Protein AF-A0A2V1DK01-F1 (afdb_monomer_lite)

Sequence (252 aa):
VEFQALDQGGNQISYSEWNAVVRTYATCQILNALGTVFFNVTQTYDYVPPTMSFSWVNNGFLGTEFLSRDKQAKGSLWWGESLMSNYWAYSTRLMQDIRVNMTTAGRLGIRKGFIYFTPTGPPTDVVNLDFLNPDYRFIVDMGGGNFDVIAPGSALKNATIGQLEQKKIYPNIWIPVDTLAKSAYSTVLADLGQTNKPNILTNTTALEYFTANFTAMKKHMANAEPGPERDPFDAQQRSTTGPLRVLPSVIS

Secondary structure (DSSP, 8-state):
-EEESTTS-HHHHTT-SSEEEEEEEEEEEEEETTEEEEEEEEEEEESS-TT--GGGTTSS----S-S---TTT-HHHHHHHHHHHHHHHHHHHHHHHHHHHHHHTTPPPEEEEEEEEEE-STT--TTSGGGEEEEEEEEEEEETTEEEEE---GGGTT--HHHHHHTT-TT--HHHHHHHHHHHHHHHHHHTT--SS--GGG-HHHHHHHHTTHHHHTTS--S----S--S---HHHHHHS-----PPP---

Foldseek 3Di:
DKKAACVAAPLLVLFFSMWDKDKDKDWDWDQDPVGIDIDIDIDIDTQRDNPQDSVCQLVARSDTVQVDQDQAPAVLLQLLQQQLQLLRQLLRLLLVVLQVVQVVVVHWHWGIKDWDWDAPDPADALPDQQRIFIWMWTWTDPPPPDIDIDGQDPVCVRPTLVRCCVVCPPPNSSVSVSSSNLSVVQNVCLQQLHDPYNHCLQDLVSQQVSLVCLVVSQVRGGRNHGHPDRHGSDPVVVVRGHHSHRDHHDPD

Radius of gyration: 18.67 Å; chains: 1; bounding box: 53×39×62 Å

pLDDT: mean 89.06, std 8.32, range [48.59, 97.94]

Organism: NCBI:txid97972

Structure (mmCIF, N/CA/C/O backbone):
data_AF-A0A2V1DK01-F1
#
_entry.id   AF-A0A2V1DK01-F1
#
loop_
_atom_site.group_PDB
_atom_site.id
_atom_site.type_symbol
_atom_site.label_atom_id
_atom_site.label_alt_id
_atom_site.label_comp_id
_atom_site.label_asym_id
_atom_site.label_entity_id
_atom_site.label_seq_id
_atom_site.pdbx_PDB_ins_code
_atom_site.Cartn_x
_atom_site.Cartn_y
_atom_site.Cartn_z
_atom_site.occupancy
_atom_site.B_iso_or_equiv
_atom_site.auth_seq_id
_atom_site.auth_comp_id
_atom_site.auth_asym_id
_atom_site.auth_atom_id
_atom_site.pdbx_PDB_model_num
ATOM 1 N N . VAL A 1 1 ? 7.677 -2.057 3.452 1.00 96.62 1 VAL A N 1
ATOM 2 C CA . VAL A 1 1 ? 7.219 -2.723 2.213 1.00 96.62 1 VAL A CA 1
ATOM 3 C C . VAL A 1 1 ? 8.444 -3.179 1.453 1.00 96.62 1 VAL A C 1
ATOM 5 O O . VAL A 1 1 ? 9.313 -2.355 1.197 1.00 96.62 1 VAL A O 1
ATOM 8 N N . GLU A 1 2 ? 8.554 -4.466 1.164 1.00 96.56 2 GLU A N 1
ATOM 9 C CA . GLU A 1 2 ? 9.645 -5.051 0.382 1.00 96.56 2 GLU A CA 1
ATOM 10 C C . GLU A 1 2 ? 9.119 -5.437 -0.997 1.00 96.56 2 GLU A C 1
ATOM 12 O O . GLU A 1 2 ? 8.099 -6.104 -1.081 1.00 96.56 2 GLU A O 1
ATOM 17 N N . PHE A 1 3 ? 9.800 -5.018 -2.057 1.00 96.44 3 PHE A N 1
ATOM 18 C CA . PHE A 1 3 ? 9.475 -5.350 -3.438 1.00 96.44 3 PHE A CA 1
ATOM 19 C C . PHE A 1 3 ? 10.511 -6.306 -4.007 1.00 96.44 3 PHE A C 1
ATOM 21 O O . PHE A 1 3 ? 11.716 -6.091 -3.844 1.00 96.44 3 PHE A O 1
ATOM 28 N N . GLN A 1 4 ? 10.051 -7.321 -4.727 1.00 93.25 4 GLN A N 1
ATOM 29 C CA . GLN A 1 4 ? 10.911 -8.295 -5.392 1.00 93.25 4 GLN A CA 1
ATOM 30 C C . GLN A 1 4 ? 10.364 -8.587 -6.790 1.00 93.25 4 GLN A C 1
ATOM 32 O O . GLN A 1 4 ? 9.160 -8.777 -6.943 1.00 93.25 4 GLN A O 1
ATOM 37 N N . ALA A 1 5 ? 11.241 -8.590 -7.796 1.00 90.00 5 ALA A N 1
ATOM 38 C CA . ALA A 1 5 ? 10.901 -8.951 -9.169 1.00 90.00 5 ALA A CA 1
ATOM 39 C C . ALA A 1 5 ? 11.089 -10.462 -9.392 1.00 90.00 5 ALA A C 1
ATOM 41 O O . ALA A 1 5 ? 10.380 -11.272 -8.809 1.00 90.00 5 ALA A O 1
ATOM 42 N N . LEU A 1 6 ? 12.080 -10.864 -10.194 1.00 81.69 6 LEU A N 1
ATOM 43 C CA . LEU A 1 6 ? 12.313 -12.260 -10.594 1.00 81.69 6 LEU A CA 1
ATOM 44 C C . LEU A 1 6 ? 12.950 -13.148 -9.513 1.00 81.69 6 LEU A C 1
ATOM 46 O O . LEU A 1 6 ? 13.130 -14.337 -9.747 1.00 81.69 6 LEU A O 1
ATOM 50 N N . ASP A 1 7 ? 13.297 -12.592 -8.352 1.00 82.25 7 ASP A N 1
ATOM 51 C CA . ASP A 1 7 ? 13.865 -13.362 -7.237 1.00 82.25 7 ASP A CA 1
ATOM 52 C C . ASP A 1 7 ? 12.780 -14.126 -6.436 1.00 82.25 7 ASP A C 1
ATOM 54 O O . ASP A 1 7 ? 13.099 -14.882 -5.520 1.00 82.25 7 ASP A O 1
ATOM 58 N N . GLN A 1 8 ? 11.499 -13.923 -6.770 1.00 84.75 8 GLN A N 1
ATOM 59 C CA . GLN A 1 8 ? 10.347 -14.598 -6.165 1.00 84.75 8 GLN A CA 1
ATOM 60 C C . GLN A 1 8 ? 10.107 -16.005 -6.754 1.00 84.75 8 GLN A C 1
ATOM 62 O O . GLN A 1 8 ? 10.670 -16.378 -7.785 1.00 84.75 8 GLN A O 1
ATOM 67 N N . GLY A 1 9 ? 9.227 -16.792 -6.128 1.00 84.81 9 GLY A N 1
ATOM 68 C CA . GLY A 1 9 ? 8.842 -18.110 -6.635 1.00 84.81 9 GLY A CA 1
ATOM 69 C C . GLY A 1 9 ? 8.159 -18.039 -8.008 1.00 84.81 9 GLY A C 1
ATOM 70 O O . GLY A 1 9 ? 7.373 -17.133 -8.281 1.00 84.81 9 GLY A O 1
ATOM 71 N N . GLY A 1 10 ? 8.411 -19.021 -8.882 1.00 83.12 10 GLY A N 1
ATOM 72 C CA . GLY A 1 10 ? 7.840 -19.039 -10.240 1.00 83.12 10 GLY A CA 1
ATOM 73 C C . GLY A 1 10 ? 6.303 -19.040 -10.275 1.00 83.12 10 GLY A C 1
ATOM 74 O O . GLY A 1 10 ? 5.692 -18.464 -11.174 1.00 83.12 10 GLY A O 1
ATOM 75 N N . ASN A 1 11 ? 5.661 -19.616 -9.257 1.00 85.19 11 ASN A N 1
ATOM 76 C CA . ASN A 1 11 ? 4.215 -19.522 -9.069 1.00 85.19 11 ASN A CA 1
ATOM 77 C C . ASN A 1 11 ? 3.753 -18.084 -8.779 1.00 85.19 11 ASN A C 1
ATOM 79 O O . ASN A 1 11 ? 2.741 -17.665 -9.327 1.00 85.19 11 ASN A O 1
ATOM 83 N N . GLN A 1 12 ? 4.497 -17.308 -7.987 1.00 88.94 12 GLN A N 1
ATOM 84 C CA . GLN A 1 12 ? 4.162 -15.913 -7.674 1.00 88.94 12 GLN A CA 1
ATOM 85 C C . GLN A 1 12 ? 4.291 -15.010 -8.913 1.00 88.94 12 GLN A C 1
ATOM 87 O O . GLN A 1 12 ? 3.400 -14.200 -9.171 1.00 88.94 12 GLN A O 1
ATOM 92 N N . ILE A 1 13 ? 5.313 -15.243 -9.756 1.00 89.69 13 ILE A N 1
ATOM 93 C CA . ILE A 1 13 ? 5.508 -14.532 -11.043 1.00 89.69 13 ILE A CA 1
ATOM 94 C C . ILE A 1 13 ? 4.267 -14.622 -11.938 1.00 89.69 13 ILE A C 1
ATOM 96 O O . ILE A 1 13 ? 3.963 -13.706 -12.701 1.00 89.69 13 ILE A O 1
ATOM 100 N N . SER A 1 14 ? 3.529 -15.724 -11.832 1.00 87.69 14 SER A N 1
ATOM 101 C CA . SER A 1 14 ? 2.330 -15.967 -12.632 1.00 87.69 14 SER A CA 1
ATOM 102 C C . SER A 1 14 ? 1.183 -15.012 -12.298 1.00 87.69 14 SER A C 1
ATOM 104 O O . SER A 1 14 ? 0.321 -14.773 -13.142 1.00 87.69 14 SER A O 1
ATOM 106 N N . TYR A 1 15 ? 1.180 -14.445 -11.090 1.00 90.12 15 TYR A N 1
ATOM 107 C CA . TYR A 1 15 ? 0.225 -13.427 -10.660 1.00 90.12 15 TYR A CA 1
ATOM 108 C C . TYR A 1 15 ? 0.699 -12.018 -11.000 1.00 90.12 15 TYR A C 1
ATOM 110 O O . TYR A 1 15 ? -0.092 -11.184 -11.434 1.00 90.12 15 TYR A O 1
ATOM 118 N N . SER A 1 16 ? 1.985 -11.745 -10.797 1.00 91.31 16 SER A N 1
ATOM 119 C CA . SER A 1 16 ? 2.617 -10.471 -11.117 1.00 91.31 16 SER A CA 1
ATOM 120 C C . SER A 1 16 ? 4.131 -10.652 -11.182 1.00 91.31 16 SER A C 1
ATOM 122 O O . SER A 1 16 ? 4.724 -11.308 -10.328 1.00 91.31 16 SER A O 1
ATOM 124 N N . GLU A 1 17 ? 4.785 -10.015 -12.156 1.00 92.25 17 GLU A N 1
ATOM 125 C CA . GLU A 1 17 ? 6.253 -10.034 -12.277 1.00 92.25 17 GLU A CA 1
ATOM 126 C C . GLU A 1 17 ? 6.949 -9.428 -11.049 1.00 92.25 17 GLU A C 1
ATOM 128 O O . GLU A 1 17 ? 8.104 -9.743 -10.764 1.00 92.25 17 GLU A O 1
ATOM 133 N N . TRP A 1 18 ? 6.232 -8.574 -10.320 1.00 94.31 18 TRP A N 1
ATOM 134 C CA . TRP A 1 18 ? 6.650 -8.006 -9.049 1.00 94.31 18 TRP A CA 1
ATOM 135 C C . TRP A 1 18 ? 5.715 -8.444 -7.928 1.00 94.31 18 TRP A C 1
ATOM 137 O O . TR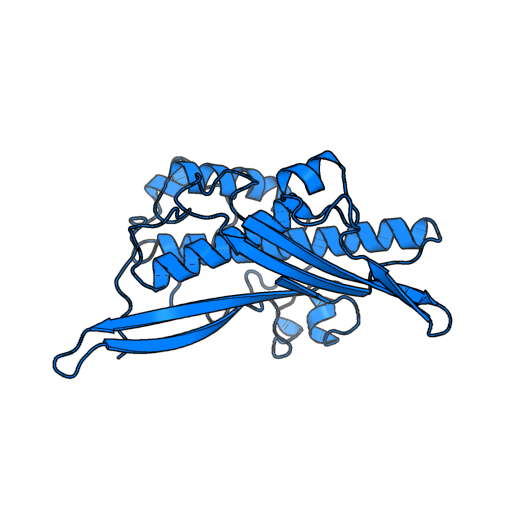P A 1 18 ? 4.498 -8.377 -8.079 1.00 94.31 18 TRP A O 1
ATOM 147 N N . ASN A 1 19 ? 6.281 -8.791 -6.777 1.00 94.00 19 ASN A N 1
ATOM 148 C CA . ASN A 1 19 ? 5.551 -8.944 -5.522 1.00 94.00 19 ASN A CA 1
ATOM 149 C C . ASN A 1 19 ? 5.949 -7.830 -4.542 1.00 94.00 19 ASN A C 1
ATOM 151 O O . ASN A 1 19 ? 7.045 -7.266 -4.625 1.00 94.00 19 ASN A O 1
ATOM 155 N N . ALA A 1 20 ? 5.041 -7.518 -3.622 1.00 95.25 20 ALA A N 1
ATOM 156 C CA . ALA A 1 20 ? 5.267 -6.658 -2.478 1.00 95.25 20 ALA A CA 1
ATOM 157 C C . ALA A 1 20 ? 4.886 -7.375 -1.173 1.00 95.25 20 ALA A C 1
ATOM 159 O O . ALA A 1 20 ? 3.754 -7.815 -0.997 1.00 95.25 20 ALA A O 1
ATOM 160 N N . VAL A 1 21 ? 5.803 -7.419 -0.215 1.00 95.12 21 VAL 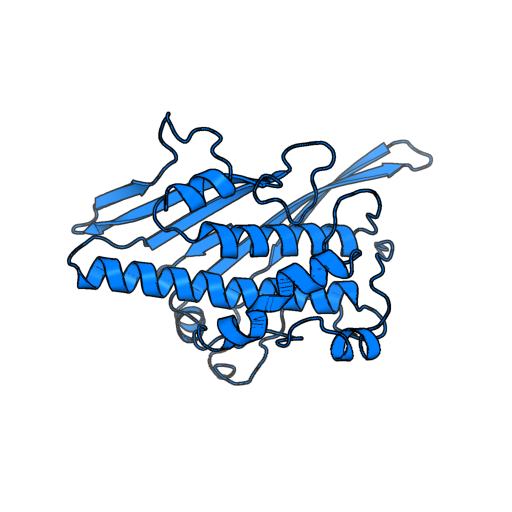A N 1
ATOM 161 C CA . VAL A 1 21 ? 5.543 -7.932 1.131 1.00 95.12 21 VAL A CA 1
ATOM 162 C C . VAL A 1 21 ? 5.468 -6.755 2.096 1.00 95.12 21 VAL A C 1
ATOM 164 O O . VAL A 1 21 ? 6.403 -5.954 2.229 1.00 95.12 21 VAL A O 1
ATOM 167 N N . VAL A 1 22 ? 4.339 -6.614 2.785 1.00 96.25 22 VAL A N 1
ATOM 168 C CA . VAL A 1 22 ? 4.139 -5.557 3.778 1.00 96.25 22 VAL A CA 1
ATOM 169 C C . VAL A 1 22 ? 4.379 -6.139 5.162 1.00 96.25 22 VAL A C 1
ATOM 171 O O . VAL A 1 22 ? 3.667 -7.033 5.601 1.00 96.25 22 VAL A O 1
ATOM 174 N N . ARG A 1 23 ? 5.379 -5.617 5.871 1.00 95.62 23 ARG A N 1
ATOM 175 C CA . ARG A 1 23 ? 5.655 -5.978 7.262 1.00 95.62 23 ARG A CA 1
ATOM 176 C C . ARG A 1 23 ? 5.338 -4.796 8.160 1.00 95.62 23 ARG A C 1
ATOM 178 O O . ARG A 1 23 ? 5.826 -3.694 7.904 1.00 95.62 23 ARG A O 1
ATOM 185 N N . THR A 1 24 ? 4.558 -5.033 9.206 1.00 93.56 24 THR A N 1
ATOM 186 C CA . THR A 1 24 ? 4.265 -4.034 10.238 1.00 93.56 24 THR A CA 1
ATOM 187 C C . THR A 1 24 ? 4.741 -4.533 11.592 1.00 93.56 24 THR A C 1
ATOM 189 O O . THR A 1 24 ? 4.689 -5.727 11.891 1.00 93.56 24 THR A O 1
ATOM 192 N N . TYR A 1 25 ? 5.215 -3.596 12.405 1.00 92.06 25 TYR A N 1
ATOM 193 C CA . TYR A 1 25 ? 5.724 -3.843 13.745 1.00 92.06 25 TYR A CA 1
ATOM 194 C C . TYR A 1 25 ? 4.963 -2.957 14.727 1.00 92.06 25 TYR A C 1
ATOM 196 O O . TYR A 1 25 ? 4.847 -1.749 14.507 1.00 92.06 25 TYR A O 1
ATOM 204 N N . ALA A 1 26 ? 4.450 -3.555 15.796 1.00 88.50 26 ALA A N 1
ATOM 205 C CA . ALA A 1 26 ? 3.761 -2.858 16.867 1.00 88.50 26 ALA A CA 1
ATOM 206 C C . ALA A 1 26 ? 4.337 -3.290 18.217 1.00 88.50 26 ALA A C 1
ATOM 208 O O . ALA A 1 26 ? 4.533 -4.477 18.473 1.00 88.50 26 ALA A O 1
ATOM 209 N N . THR A 1 27 ? 4.579 -2.319 19.093 1.00 89.19 27 THR A N 1
ATOM 210 C CA . THR A 1 27 ? 4.860 -2.572 20.508 1.00 89.19 27 THR A CA 1
ATOM 211 C C . THR A 1 27 ? 3.600 -2.257 21.295 1.00 89.19 27 THR A C 1
ATOM 213 O O . THR A 1 27 ? 3.073 -1.145 21.225 1.00 89.19 27 THR A O 1
ATOM 216 N N . CYS A 1 28 ? 3.116 -3.244 22.034 1.00 85.38 28 CYS A N 1
ATOM 217 C CA . CYS A 1 28 ? 1.902 -3.168 22.828 1.00 85.38 28 CYS A CA 1
ATOM 218 C C . CYS A 1 28 ? 2.251 -3.217 24.317 1.00 85.38 28 CYS A C 1
ATOM 220 O O . CYS A 1 28 ? 3.256 -3.809 24.716 1.00 85.38 28 CYS A O 1
ATOM 222 N N . GLN A 1 29 ? 1.399 -2.604 25.139 1.00 87.25 29 GLN A N 1
ATOM 223 C CA . GLN A 1 29 ? 1.496 -2.669 26.594 1.00 87.25 29 GLN A CA 1
ATOM 224 C C . GLN A 1 29 ? 0.159 -3.107 27.190 1.00 87.25 29 GLN A C 1
ATOM 226 O O . GLN A 1 29 ? -0.893 -2.614 26.781 1.00 87.25 29 GLN A O 1
ATOM 231 N N . ILE A 1 30 ? 0.207 -4.009 28.166 1.00 84.19 30 ILE A N 1
ATOM 232 C CA . ILE A 1 30 ? -0.947 -4.412 28.975 1.00 84.19 30 ILE A CA 1
ATOM 233 C C . ILE A 1 30 ? -0.637 -4.067 30.426 1.00 84.19 30 ILE A C 1
ATOM 235 O O . ILE A 1 30 ? 0.406 -4.454 30.953 1.00 84.19 30 ILE A O 1
ATOM 239 N N . LEU A 1 31 ? -1.556 -3.348 31.068 1.00 85.62 31 LEU A N 1
ATOM 240 C CA . LEU A 1 31 ? -1.516 -3.107 32.503 1.00 85.62 31 LEU A CA 1
ATOM 241 C C . LEU A 1 31 ? -2.282 -4.230 33.208 1.00 85.62 31 LEU A C 1
ATOM 243 O O . LEU A 1 31 ? -3.472 -4.415 32.954 1.00 85.62 31 LEU A O 1
ATOM 247 N N . ASN A 1 32 ? -1.610 -4.980 34.078 1.00 85.25 32 ASN A N 1
ATOM 248 C CA . ASN A 1 32 ? -2.231 -6.014 34.904 1.00 85.25 32 ASN A CA 1
ATOM 249 C C . ASN A 1 32 ? -1.938 -5.775 36.398 1.00 85.25 32 ASN A C 1
ATOM 251 O O . ASN A 1 32 ? -1.227 -4.841 36.767 1.00 85.25 32 ASN A O 1
ATOM 255 N N . ALA A 1 33 ? -2.487 -6.626 37.270 1.00 87.25 33 ALA A N 1
ATOM 256 C CA . ALA A 1 33 ? -2.300 -6.514 38.721 1.00 87.25 33 ALA A CA 1
ATOM 257 C C . ALA A 1 33 ? -0.834 -6.682 39.186 1.00 87.25 33 ALA A C 1
ATOM 259 O O . ALA A 1 33 ? -0.511 -6.319 40.313 1.00 87.25 33 ALA A O 1
ATOM 260 N N . LEU A 1 34 ? 0.044 -7.225 38.336 1.00 84.88 34 LEU A N 1
ATOM 261 C CA . LEU A 1 34 ? 1.466 -7.471 38.601 1.00 84.88 34 LEU A CA 1
ATOM 262 C C . LEU A 1 34 ? 2.389 -6.409 37.967 1.00 84.88 34 LEU A C 1
ATOM 264 O O . LEU A 1 34 ? 3.599 -6.462 38.177 1.00 84.88 34 LEU A O 1
ATOM 268 N N . GLY A 1 35 ? 1.844 -5.451 37.208 1.00 88.81 35 GLY A N 1
ATOM 269 C CA . GLY A 1 35 ? 2.591 -4.376 36.552 1.00 88.81 35 GLY A CA 1
ATOM 270 C C . GLY A 1 35 ? 2.304 -4.245 35.053 1.00 88.81 35 GLY A C 1
ATOM 271 O O . GLY A 1 35 ? 1.292 -4.720 34.536 1.00 88.81 35 GLY A O 1
ATOM 272 N N . THR A 1 36 ? 3.200 -3.558 34.344 1.00 91.19 36 THR A N 1
ATOM 273 C CA . THR A 1 36 ? 3.103 -3.356 32.892 1.00 91.19 36 THR A CA 1
ATOM 274 C C . THR A 1 36 ? 3.869 -4.448 32.156 1.00 91.19 36 THR A C 1
ATOM 276 O O . THR A 1 36 ? 5.076 -4.595 32.344 1.00 91.19 36 THR A O 1
ATOM 279 N N . VAL A 1 37 ? 3.187 -5.179 31.277 1.00 88.62 37 VAL A N 1
ATOM 280 C CA . VAL A 1 37 ? 3.808 -6.144 30.363 1.00 88.62 37 VAL A CA 1
ATOM 281 C C . VAL A 1 37 ? 3.905 -5.516 28.980 1.00 88.62 37 VAL A C 1
ATOM 283 O O . VAL A 1 37 ? 2.895 -5.090 28.421 1.00 88.62 37 VAL A O 1
ATOM 286 N N . PHE A 1 38 ? 5.115 -5.489 28.426 1.00 89.50 38 PHE A N 1
ATOM 287 C CA . PHE A 1 38 ? 5.364 -5.091 27.043 1.00 89.50 38 PHE A CA 1
ATOM 288 C C . PHE A 1 38 ? 5.533 -6.329 26.172 1.00 89.50 38 PHE A C 1
ATOM 290 O O . PHE A 1 38 ? 6.236 -7.266 26.549 1.00 89.50 38 PHE A O 1
ATOM 297 N N . PHE A 1 39 ? 4.932 -6.318 24.989 1.00 87.56 39 PHE A N 1
ATOM 298 C CA . PHE A 1 39 ? 5.169 -7.340 23.978 1.00 87.56 39 PHE A CA 1
ATOM 299 C C . PHE A 1 39 ? 5.217 -6.712 22.591 1.00 87.56 39 PHE A C 1
ATOM 301 O O . PHE A 1 39 ? 4.600 -5.679 22.326 1.00 87.56 39 PHE A O 1
ATOM 308 N N . ASN A 1 40 ? 5.981 -7.347 21.709 1.00 90.12 40 ASN A N 1
ATOM 309 C CA . ASN A 1 40 ? 6.163 -6.900 20.339 1.00 90.12 40 ASN A CA 1
ATOM 310 C C . ASN A 1 40 ? 5.442 -7.857 19.400 1.00 90.12 40 ASN A C 1
ATOM 312 O O . ASN A 1 40 ? 5.645 -9.068 19.467 1.00 90.12 40 ASN A O 1
ATOM 316 N N . VAL A 1 41 ? 4.633 -7.299 18.508 1.00 88.69 41 VAL A N 1
ATOM 317 C CA . VAL A 1 41 ? 3.917 -8.033 17.470 1.00 88.69 41 VAL A CA 1
ATOM 318 C C . VAL A 1 41 ? 4.504 -7.643 16.126 1.00 88.69 41 VAL A C 1
ATOM 320 O O . VAL A 1 41 ? 4.609 -6.464 15.787 1.00 88.69 41 VAL A O 1
ATOM 323 N N . THR A 1 42 ? 4.898 -8.650 15.354 1.00 91.31 42 THR A N 1
ATOM 324 C CA . THR A 1 42 ? 5.265 -8.486 13.949 1.00 91.31 42 THR A CA 1
ATOM 325 C C . THR A 1 42 ? 4.280 -9.277 13.120 1.00 91.31 42 THR A C 1
ATOM 327 O O . THR A 1 42 ? 4.090 -10.464 13.363 1.00 91.31 42 THR A O 1
ATOM 330 N N . GLN A 1 43 ? 3.690 -8.628 12.126 1.00 89.19 43 GLN A N 1
ATOM 331 C CA . GLN A 1 43 ? 2.814 -9.287 11.169 1.00 89.19 43 GLN A CA 1
ATOM 332 C C . GLN A 1 43 ? 3.290 -9.008 9.751 1.00 89.19 43 GLN A C 1
ATOM 334 O O . GLN A 1 43 ? 3.921 -7.981 9.467 1.00 89.19 43 GLN A O 1
ATOM 339 N N . THR A 1 44 ? 2.981 -9.947 8.867 1.00 91.81 44 THR A N 1
ATOM 340 C CA . THR A 1 44 ? 3.317 -9.869 7.453 1.00 91.81 44 THR A CA 1
ATOM 341 C C . THR A 1 44 ? 2.047 -10.044 6.642 1.00 91.81 44 THR A C 1
ATOM 343 O O . THR A 1 44 ? 1.285 -10.975 6.871 1.00 91.81 44 THR A O 1
ATOM 346 N N . TYR A 1 45 ? 1.839 -9.141 5.696 1.00 92.00 45 TYR A N 1
ATOM 347 C CA . TYR A 1 45 ? 0.847 -9.262 4.647 1.00 92.00 45 TYR A CA 1
ATOM 348 C C . TYR A 1 45 ? 1.584 -9.542 3.337 1.00 92.00 45 TYR A C 1
ATOM 350 O O . TYR A 1 45 ? 2.322 -8.690 2.833 1.00 92.00 45 TYR A O 1
ATOM 358 N N . ASP A 1 46 ? 1.404 -10.755 2.826 1.00 91.12 46 ASP A N 1
ATOM 359 C CA . ASP A 1 46 ? 1.864 -11.196 1.511 1.00 91.12 46 ASP A CA 1
ATOM 360 C C . ASP A 1 46 ? 0.624 -11.605 0.715 1.00 91.12 46 ASP A C 1
ATOM 362 O O . ASP A 1 46 ? -0.059 -12.566 1.070 1.00 91.12 46 ASP A O 1
ATOM 366 N N . TYR A 1 47 ? 0.275 -10.810 -0.297 1.00 91.44 47 TYR A N 1
ATOM 367 C CA . TYR A 1 47 ? -0.958 -11.016 -1.055 1.00 91.44 47 TYR A CA 1
ATOM 368 C C . TYR A 1 47 ? -0.884 -12.248 -1.963 1.00 91.44 47 TYR A C 1
ATOM 370 O O . TYR A 1 47 ? -1.888 -12.917 -2.203 1.00 91.44 47 TYR A O 1
ATOM 378 N N . VAL A 1 48 ? 0.322 -12.559 -2.444 1.00 90.31 48 VAL A N 1
ATOM 379 C CA . VAL A 1 48 ? 0.608 -13.719 -3.286 1.00 90.31 48 VAL A CA 1
ATOM 380 C C . VAL A 1 48 ? 1.750 -14.490 -2.629 1.00 90.31 48 VAL A C 1
ATOM 382 O O . VAL A 1 48 ? 2.892 -14.387 -3.079 1.00 90.31 48 VAL A O 1
ATOM 385 N N . PRO A 1 49 ? 1.485 -15.251 -1.554 1.00 89.00 49 PRO A N 1
ATOM 386 C CA . PRO A 1 49 ? 2.528 -15.983 -0.854 1.00 89.00 49 PRO A CA 1
ATOM 387 C C . PRO A 1 49 ? 3.124 -17.101 -1.725 1.00 89.00 49 PRO A C 1
ATOM 389 O O . PRO A 1 49 ? 2.459 -17.601 -2.639 1.00 89.00 49 PRO A O 1
ATOM 392 N N . PRO A 1 50 ? 4.344 -17.585 -1.423 1.00 86.00 50 PRO A N 1
ATOM 393 C CA . PRO A 1 50 ? 4.979 -18.680 -2.165 1.00 86.00 50 PRO A CA 1
ATOM 394 C C . PRO A 1 50 ? 4.192 -19.997 -2.146 1.00 86.00 50 PRO A C 1
ATOM 396 O O . PRO A 1 50 ? 4.457 -20.881 -2.954 1.00 86.00 50 PRO A O 1
ATOM 399 N N . THR A 1 51 ? 3.234 -20.151 -1.234 1.00 85.00 51 THR A N 1
ATOM 400 C CA . THR A 1 51 ? 2.344 -21.317 -1.131 1.00 85.00 51 THR A CA 1
ATOM 401 C C . THR A 1 51 ? 1.130 -21.239 -2.062 1.00 85.00 51 THR A C 1
ATOM 403 O O . THR A 1 51 ? 0.404 -22.225 -2.193 1.00 85.00 51 THR A O 1
ATOM 406 N N . MET A 1 52 ? 0.901 -20.100 -2.726 1.00 83.62 52 MET A N 1
ATOM 407 C CA . MET A 1 52 ? -0.238 -19.895 -3.618 1.00 83.62 52 MET A CA 1
ATOM 408 C C . MET A 1 52 ? -0.145 -20.812 -4.847 1.00 83.62 52 MET A C 1
ATOM 410 O O . MET A 1 52 ? 0.878 -20.866 -5.536 1.00 83.62 52 MET A O 1
ATOM 414 N N . SER A 1 53 ? -1.221 -21.543 -5.139 1.00 83.25 53 SER A N 1
ATOM 415 C CA . SER A 1 53 ? -1.259 -22.472 -6.271 1.00 83.25 53 SER A CA 1
ATOM 416 C C . SER A 1 53 ? -1.573 -21.746 -7.572 1.00 83.25 53 SER A C 1
ATOM 418 O O . SER A 1 53 ? -2.596 -21.081 -7.664 1.00 83.25 53 SER A O 1
ATOM 420 N N . PHE A 1 54 ? -0.775 -21.991 -8.615 1.00 80.88 54 PHE A N 1
ATOM 421 C CA . PHE A 1 54 ? -0.985 -21.461 -9.970 1.00 80.88 54 PHE A CA 1
ATOM 422 C C . PHE A 1 54 ? -2.411 -21.667 -10.512 1.00 80.88 54 PHE A C 1
ATOM 424 O O . PHE A 1 54 ? -2.903 -20.866 -11.300 1.00 80.88 54 PHE A O 1
ATOM 431 N N . SER A 1 55 ? -3.107 -22.718 -10.070 1.00 82.19 55 SER A N 1
ATOM 432 C CA . SER A 1 55 ? -4.504 -22.971 -10.451 1.00 82.19 55 SER A CA 1
ATOM 433 C C . SER A 1 55 ? -5.479 -21.848 -10.072 1.00 82.19 55 SER A C 1
ATOM 435 O O . SER A 1 55 ? -6.587 -21.831 -10.592 1.00 82.19 55 SER A O 1
ATOM 437 N N . TRP A 1 56 ? -5.086 -20.916 -9.199 1.00 78.94 56 TRP A N 1
ATOM 438 C CA . TRP A 1 56 ? -5.900 -19.778 -8.766 1.00 78.94 56 TRP A CA 1
ATOM 439 C C . TRP A 1 56 ? -5.642 -18.490 -9.553 1.00 78.94 56 TRP A C 1
ATOM 441 O O . TRP A 1 56 ? -6.269 -17.470 -9.272 1.00 78.94 56 TRP A O 1
ATOM 451 N N . VAL A 1 57 ? -4.734 -18.503 -10.530 1.00 80.50 57 VAL A N 1
ATOM 452 C CA . VAL A 1 57 ? -4.528 -17.354 -11.421 1.00 80.50 57 VAL A CA 1
ATOM 453 C C . VAL A 1 57 ? -5.844 -17.035 -12.138 1.00 80.50 57 VAL A C 1
ATOM 455 O O . VAL A 1 57 ? -6.486 -17.928 -12.686 1.00 80.50 57 VAL A O 1
ATOM 458 N N . ASN A 1 58 ? -6.253 -15.764 -12.119 1.00 73.62 58 ASN A N 1
ATOM 459 C CA . ASN A 1 58 ? -7.518 -15.260 -12.675 1.00 73.62 58 ASN A CA 1
ATOM 460 C C . ASN A 1 58 ? -8.812 -15.819 -12.042 1.00 73.62 58 ASN A C 1
ATOM 462 O O . ASN A 1 58 ? -9.897 -15.504 -12.525 1.00 73.62 58 ASN A O 1
ATOM 466 N N . ASN A 1 59 ? -8.744 -16.582 -10.944 1.00 71.12 59 ASN A N 1
ATOM 467 C CA . ASN A 1 59 ? -9.934 -17.113 -10.257 1.00 71.12 59 ASN A CA 1
ATOM 468 C C . ASN A 1 59 ? -10.532 -16.139 -9.224 1.00 71.12 59 ASN A C 1
ATOM 470 O O . ASN A 1 59 ? -11.220 -16.543 -8.287 1.00 71.12 59 ASN A O 1
ATOM 474 N N . GLY A 1 60 ? -10.303 -14.839 -9.421 1.00 72.56 60 GLY A N 1
ATOM 475 C CA . GLY A 1 60 ? -10.807 -13.771 -8.566 1.00 72.56 60 GLY A CA 1
ATOM 476 C C . GLY A 1 60 ? -9.910 -13.475 -7.366 1.00 72.56 60 GLY A C 1
ATOM 477 O O . GLY A 1 60 ? -8.710 -13.747 -7.373 1.00 72.56 60 GLY A O 1
ATOM 478 N N . PHE A 1 61 ? -10.510 -12.857 -6.349 1.00 75.19 61 PHE A N 1
ATOM 479 C CA . PHE A 1 61 ? -9.811 -12.416 -5.149 1.00 75.19 61 PHE A CA 1
ATOM 480 C C . PHE A 1 61 ? -9.124 -13.588 -4.439 1.00 75.19 61 PHE A C 1
ATOM 482 O O . PHE A 1 61 ? -9.791 -14.517 -3.990 1.00 75.19 61 PHE A O 1
ATOM 489 N N . LEU A 1 62 ? -7.797 -13.511 -4.298 1.00 72.81 62 LEU A N 1
ATOM 490 C CA . LEU A 1 62 ? -6.987 -14.636 -3.816 1.00 72.81 62 LEU A CA 1
ATOM 491 C C . LEU A 1 62 ? -7.238 -14.996 -2.350 1.00 72.81 62 LEU A C 1
ATOM 493 O O . LEU A 1 62 ? -6.986 -16.128 -1.952 1.00 72.81 62 LEU A O 1
ATOM 497 N N . GLY A 1 63 ? -7.770 -14.053 -1.569 1.00 62.25 63 GLY A N 1
ATOM 498 C CA . GLY A 1 63 ? -7.935 -14.204 -0.132 1.00 62.25 63 GLY A CA 1
ATOM 499 C C . GLY A 1 63 ? -6.584 -14.276 0.587 1.00 62.25 63 GLY A C 1
ATOM 500 O O . GLY A 1 63 ? -5.754 -15.135 0.333 1.00 62.25 63 GLY A O 1
ATOM 501 N N . THR A 1 64 ? -6.353 -13.373 1.530 1.00 66.69 64 THR A N 1
ATOM 502 C CA . THR A 1 64 ? -5.194 -13.450 2.434 1.00 66.69 64 THR A CA 1
ATOM 503 C C . THR A 1 64 ? -5.516 -14.195 3.735 1.00 66.69 64 THR A C 1
ATOM 505 O O . THR A 1 64 ? -6.646 -14.638 3.940 1.00 66.69 64 THR A O 1
ATOM 508 N N . GLU A 1 65 ? -4.568 -14.322 4.662 1.00 64.94 65 GLU A N 1
ATOM 509 C CA . GLU A 1 65 ? -4.824 -14.861 6.014 1.00 64.94 65 GLU A CA 1
ATOM 510 C C . GLU A 1 65 ? -5.590 -13.873 6.925 1.00 64.94 65 GLU A C 1
ATOM 512 O O . GLU A 1 65 ? -5.472 -13.897 8.149 1.00 64.94 65 GLU A O 1
ATOM 517 N N . PHE A 1 66 ? -6.389 -12.971 6.346 1.00 72.19 66 PHE A N 1
ATOM 518 C CA . PHE A 1 66 ? -7.248 -12.071 7.106 1.00 72.19 66 PHE A CA 1
ATOM 519 C C . PHE A 1 66 ? -8.290 -12.861 7.895 1.00 72.19 66 PHE A C 1
ATOM 521 O O . PHE A 1 66 ? -9.123 -13.569 7.328 1.00 72.19 66 PHE A O 1
ATOM 528 N N . LEU A 1 67 ? -8.268 -12.683 9.218 1.00 62.97 67 LEU A N 1
ATOM 529 C CA . LEU A 1 67 ? -9.050 -13.466 10.178 1.00 62.97 67 LEU A CA 1
ATOM 530 C C . LEU A 1 67 ? -10.574 -13.332 10.004 1.00 62.97 67 LEU A C 1
ATOM 532 O O . LEU A 1 67 ? -11.325 -14.099 10.605 1.00 62.97 67 LEU A O 1
ATOM 536 N N . SER A 1 68 ? -11.073 -12.357 9.229 1.00 68.06 68 SER A N 1
ATOM 537 C CA . SER A 1 68 ? -12.511 -12.184 9.008 1.00 68.06 68 SER A CA 1
ATOM 538 C C . SER A 1 68 ? -12.858 -11.239 7.856 1.00 68.06 68 SER A C 1
ATOM 540 O O . SER A 1 68 ? -12.324 -10.138 7.772 1.00 68.06 68 SER A O 1
ATOM 542 N N . ARG A 1 69 ? -13.860 -11.623 7.051 1.00 76.56 69 ARG A N 1
ATOM 543 C CA . ARG A 1 69 ? -14.335 -10.885 5.863 1.00 76.56 69 ARG A CA 1
ATOM 544 C C . ARG A 1 69 ? -15.835 -10.612 5.877 1.00 76.56 69 ARG A C 1
ATOM 546 O O . ARG A 1 69 ? -16.545 -10.929 4.929 1.00 76.56 69 ARG A O 1
ATOM 553 N N . ASP A 1 70 ? -16.336 -10.048 6.966 1.00 86.50 70 ASP A N 1
ATOM 554 C CA . ASP A 1 70 ? -17.748 -9.677 7.046 1.00 86.50 70 ASP A CA 1
ATOM 555 C C . ASP A 1 70 ? -17.900 -8.173 6.808 1.00 86.50 70 ASP A C 1
ATOM 557 O O . ASP A 1 70 ? -17.512 -7.362 7.650 1.00 86.50 70 ASP A O 1
ATOM 561 N N . LYS A 1 71 ? -18.470 -7.797 5.659 1.00 89.56 71 LYS A N 1
ATOM 562 C CA . LYS A 1 71 ? -18.702 -6.394 5.290 1.00 89.56 71 LYS A CA 1
ATOM 563 C C . LYS A 1 71 ? -19.656 -5.674 6.254 1.00 89.56 71 LYS A C 1
ATOM 565 O O . LYS A 1 71 ? -19.514 -4.468 6.449 1.00 89.56 71 LYS A O 1
ATOM 570 N N . GLN A 1 72 ? -20.608 -6.387 6.861 1.00 90.12 72 GLN A N 1
ATOM 571 C CA . GLN A 1 72 ? -21.615 -5.831 7.773 1.00 90.12 72 GLN A CA 1
ATOM 572 C C . GLN A 1 72 ? -21.148 -5.840 9.231 1.00 90.12 72 GLN A C 1
ATOM 574 O O . GLN A 1 72 ? -21.334 -4.867 9.959 1.00 90.12 72 GLN A O 1
ATOM 579 N N . ALA A 1 73 ? -20.522 -6.925 9.680 1.00 87.56 73 ALA A N 1
ATOM 580 C CA . ALA A 1 73 ? -20.067 -7.046 11.061 1.00 87.56 73 ALA A CA 1
ATOM 581 C C . ALA A 1 73 ? -18.691 -6.400 11.288 1.00 87.56 73 ALA A C 1
ATOM 583 O O . ALA A 1 73 ? -18.405 -5.937 12.392 1.00 87.56 73 ALA A O 1
ATOM 584 N N . LYS A 1 74 ? -17.829 -6.368 10.261 1.00 87.94 74 LYS A N 1
ATOM 585 C CA . LYS A 1 74 ? -16.427 -5.925 10.348 1.00 87.94 74 LYS A CA 1
ATOM 586 C C . LYS A 1 74 ? -16.029 -5.016 9.180 1.00 87.94 74 LYS A C 1
ATOM 588 O O . LYS A 1 74 ? -14.992 -5.219 8.545 1.00 87.94 74 LYS A O 1
ATOM 593 N N . GLY A 1 75 ? -16.830 -3.975 8.940 1.00 91.25 75 GLY A N 1
ATOM 594 C CA . GLY A 1 75 ? -16.630 -3.011 7.850 1.00 91.25 75 GLY A CA 1
ATOM 595 C C . GLY A 1 75 ? -15.209 -2.436 7.782 1.00 91.25 75 GLY A C 1
ATOM 596 O O . GLY A 1 75 ? -14.616 -2.405 6.707 1.00 91.25 75 GLY A O 1
ATOM 597 N N . SER A 1 76 ? -14.610 -2.065 8.920 1.00 91.62 76 SER A N 1
ATOM 598 C CA . SER A 1 76 ? -13.228 -1.560 8.954 1.00 91.62 76 SER A CA 1
ATOM 599 C C . SER A 1 76 ? -12.209 -2.571 8.418 1.00 91.62 76 SER A C 1
ATOM 601 O O . SER A 1 76 ? -11.382 -2.201 7.592 1.00 91.62 76 SER A O 1
ATOM 603 N N . LEU A 1 77 ? -12.277 -3.847 8.814 1.00 90.06 77 LEU A N 1
ATOM 604 C CA . LEU A 1 77 ? -11.335 -4.867 8.329 1.00 90.06 77 LEU A CA 1
ATOM 605 C C . LEU A 1 77 ? -11.584 -5.233 6.861 1.00 90.06 77 LEU A C 1
ATOM 607 O O . LEU A 1 77 ? -10.624 -5.415 6.117 1.00 90.06 77 LEU A O 1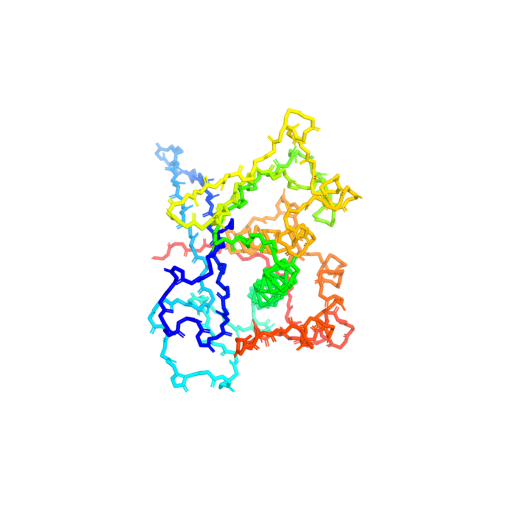
ATOM 611 N N . TRP A 1 78 ? -12.850 -5.266 6.430 1.00 92.00 78 TRP A N 1
ATOM 612 C CA . TRP A 1 78 ? -13.219 -5.460 5.023 1.00 92.00 78 TRP A CA 1
ATOM 613 C C . TRP A 1 78 ? -12.564 -4.406 4.121 1.00 92.00 78 TRP A C 1
ATOM 615 O O . TRP A 1 78 ? -11.916 -4.734 3.124 1.00 92.00 78 TRP A O 1
ATOM 625 N N . TRP A 1 79 ? -12.684 -3.131 4.496 1.00 94.69 79 TRP A N 1
ATOM 626 C CA . TRP A 1 79 ? -12.067 -2.028 3.762 1.00 94.69 79 TRP A CA 1
ATOM 627 C C . TRP A 1 79 ? -10.546 -1.971 3.938 1.00 94.69 79 TRP A C 1
ATOM 629 O O . TRP A 1 79 ? -9.852 -1.591 2.998 1.00 94.69 79 TRP A O 1
ATOM 639 N N . GLY A 1 80 ? -10.017 -2.408 5.083 1.00 94.25 80 GLY A N 1
ATOM 640 C CA . GLY A 1 80 ? -8.579 -2.565 5.313 1.00 94.25 80 GLY A CA 1
ATOM 641 C C . GLY A 1 80 ? -7.933 -3.561 4.347 1.00 94.25 80 GLY A C 1
ATOM 642 O O . GLY A 1 80 ? -6.977 -3.210 3.654 1.00 94.25 80 GLY A O 1
ATOM 643 N N . GLU A 1 81 ? -8.496 -4.770 4.227 1.00 93.25 81 GLU A N 1
ATOM 644 C CA . GLU A 1 81 ? -8.033 -5.780 3.261 1.00 93.25 81 GLU A CA 1
ATOM 645 C C . GLU A 1 81 ? -8.191 -5.279 1.816 1.00 93.25 81 GLU A C 1
ATOM 647 O O . GLU A 1 81 ? -7.280 -5.444 1.004 1.00 93.25 81 GLU A O 1
ATOM 652 N N . SER A 1 82 ? -9.300 -4.587 1.520 1.00 94.81 82 SER A N 1
ATOM 653 C CA . SER A 1 82 ? -9.575 -4.018 0.192 1.00 94.81 82 SER A CA 1
ATOM 654 C C . SER A 1 82 ? -8.543 -2.970 -0.212 1.00 94.81 82 SER A C 1
ATOM 656 O O . SER A 1 82 ? -8.001 -3.025 -1.313 1.00 94.81 82 SER A O 1
ATOM 658 N N . LEU A 1 83 ? -8.224 -2.025 0.673 1.00 96.69 83 LEU A N 1
ATOM 659 C CA . LEU A 1 83 ? -7.188 -1.028 0.425 1.00 96.69 83 LEU A CA 1
ATOM 660 C C . LEU A 1 83 ? -5.827 -1.689 0.197 1.00 96.69 83 LEU A C 1
ATOM 662 O O . LEU A 1 83 ? -5.169 -1.413 -0.805 1.00 96.69 83 LEU A O 1
ATOM 666 N N . MET A 1 84 ? -5.413 -2.590 1.089 1.00 95.62 84 MET A N 1
ATOM 667 C CA . MET A 1 84 ? -4.102 -3.224 0.970 1.00 95.62 84 MET A CA 1
ATOM 668 C C . MET A 1 84 ? -3.957 -4.039 -0.314 1.00 95.62 84 MET A C 1
ATOM 670 O O . MET A 1 84 ? -2.940 -3.897 -0.985 1.00 95.62 84 MET A O 1
ATOM 674 N N . SER A 1 85 ? -4.956 -4.832 -0.701 1.00 94.88 85 SER A N 1
ATOM 675 C CA . SER A 1 85 ? -4.868 -5.646 -1.919 1.00 94.88 85 SER A CA 1
ATOM 676 C C . SER A 1 85 ? -4.902 -4.795 -3.192 1.00 94.88 85 SER A C 1
ATOM 678 O O . SER A 1 85 ? -4.106 -5.030 -4.100 1.00 94.88 85 SER A O 1
ATOM 680 N N . ASN A 1 86 ? -5.758 -3.764 -3.262 1.00 96.19 86 ASN A N 1
ATOM 681 C CA . ASN A 1 86 ? -5.832 -2.876 -4.426 1.00 96.19 86 ASN A CA 1
ATOM 682 C C . ASN A 1 86 ? -4.514 -2.114 -4.608 1.00 96.19 86 ASN A C 1
ATOM 684 O O . ASN A 1 86 ? -3.968 -2.075 -5.712 1.00 96.19 86 ASN A O 1
ATOM 688 N N . TYR A 1 87 ? -3.959 -1.544 -3.534 1.00 97.00 87 TYR A N 1
ATOM 689 C CA . TYR A 1 87 ? -2.682 -0.832 -3.614 1.00 97.00 87 TYR A CA 1
ATOM 690 C C . TYR A 1 87 ? -1.482 -1.770 -3.767 1.00 97.00 87 TYR A C 1
ATOM 692 O O . TYR A 1 87 ? -0.506 -1.383 -4.411 1.00 97.00 87 TYR A O 1
ATOM 700 N N . TRP A 1 88 ? -1.547 -3.008 -3.272 1.00 95.88 88 TRP A N 1
ATOM 701 C CA . TRP A 1 88 ? -0.571 -4.050 -3.600 1.00 95.88 88 TRP A CA 1
ATOM 702 C C . TRP A 1 88 ? -0.569 -4.326 -5.109 1.00 95.88 88 TRP A C 1
ATOM 704 O O . TRP A 1 88 ? 0.480 -4.221 -5.744 1.00 95.88 88 TRP A O 1
ATOM 714 N N . ALA A 1 89 ? -1.738 -4.580 -5.707 1.00 95.12 89 ALA A N 1
ATOM 715 C CA . ALA A 1 89 ? -1.852 -4.932 -7.125 1.00 95.12 89 ALA A CA 1
ATOM 716 C C . ALA A 1 89 ? -1.390 -3.781 -8.025 1.00 95.12 89 ALA A C 1
ATOM 718 O O . ALA A 1 89 ? -0.654 -3.980 -8.990 1.00 95.12 89 ALA A O 1
ATOM 719 N N . TYR A 1 90 ? -1.763 -2.556 -7.661 1.00 96.44 90 TYR A N 1
ATOM 720 C CA . TYR A 1 90 ? -1.373 -1.370 -8.409 1.00 96.44 90 TYR A CA 1
ATOM 721 C C . TYR A 1 90 ? 0.117 -1.035 -8.265 1.00 96.44 90 TYR A C 1
ATOM 723 O O . TYR A 1 90 ? 0.780 -0.745 -9.257 1.00 96.44 90 TYR A O 1
ATOM 731 N N . SER A 1 91 ? 0.677 -1.086 -7.050 1.00 95.94 91 SER A N 1
ATOM 732 C CA . SER A 1 91 ? 2.095 -0.758 -6.830 1.00 95.94 91 SER A CA 1
ATOM 733 C C . SER A 1 91 ? 3.040 -1.779 -7.463 1.00 95.94 91 SER A C 1
ATOM 735 O O . SER A 1 91 ? 4.057 -1.394 -8.041 1.00 95.94 91 SER A O 1
ATOM 737 N N . THR A 1 92 ? 2.697 -3.067 -7.408 1.00 95.62 92 THR A N 1
ATOM 738 C CA . THR A 1 92 ? 3.468 -4.127 -8.070 1.00 95.62 92 THR A CA 1
ATOM 739 C C . THR A 1 92 ? 3.404 -4.002 -9.588 1.00 95.62 92 THR A C 1
ATOM 741 O O . THR A 1 92 ? 4.447 -4.048 -10.243 1.00 95.62 92 THR A O 1
ATOM 744 N N . ARG A 1 93 ? 2.220 -3.734 -10.157 1.00 95.44 93 ARG A N 1
ATOM 745 C CA . ARG A 1 93 ? 2.095 -3.461 -11.592 1.00 95.44 93 ARG A CA 1
ATOM 746 C C . ARG A 1 93 ? 2.892 -2.227 -12.016 1.00 95.44 93 ARG A C 1
ATOM 748 O O . ARG A 1 93 ? 3.601 -2.273 -13.016 1.00 95.44 93 ARG A O 1
ATOM 755 N N . LEU A 1 94 ? 2.847 -1.156 -11.230 1.00 95.50 94 LEU A N 1
ATOM 756 C CA . LEU A 1 94 ? 3.601 0.058 -11.528 1.00 95.50 94 LEU A CA 1
ATOM 757 C C . LEU A 1 94 ? 5.115 -0.208 -11.538 1.00 95.50 94 LEU A C 1
ATOM 759 O O . LEU A 1 94 ? 5.810 0.236 -12.450 1.00 95.50 94 LEU A O 1
ATOM 763 N N . MET A 1 95 ? 5.631 -0.982 -10.576 1.00 95.81 95 MET A N 1
ATOM 764 C CA . MET A 1 95 ? 7.035 -1.418 -10.573 1.00 95.81 95 MET A CA 1
ATOM 765 C C . MET A 1 95 ? 7.395 -2.235 -11.822 1.00 95.81 95 MET A C 1
ATOM 767 O O . MET A 1 95 ? 8.491 -2.068 -12.370 1.00 95.81 95 MET A O 1
ATOM 771 N N . GLN A 1 96 ? 6.472 -3.073 -12.305 1.00 94.19 96 GLN A N 1
ATOM 772 C CA . GLN A 1 96 ? 6.631 -3.796 -13.566 1.00 94.19 96 GLN A CA 1
ATOM 773 C C . GLN A 1 96 ? 6.783 -2.833 -14.745 1.00 94.19 96 GLN A C 1
ATOM 775 O O . GLN A 1 96 ? 7.766 -2.923 -15.478 1.00 94.19 96 GLN A O 1
ATOM 780 N N . ASP A 1 97 ? 5.869 -1.876 -14.890 1.00 94.31 97 ASP A N 1
ATOM 781 C CA . ASP A 1 97 ? 5.896 -0.912 -15.992 1.00 94.31 97 ASP A CA 1
ATOM 782 C C . ASP A 1 97 ? 7.143 -0.019 -15.956 1.00 94.31 97 ASP A C 1
ATOM 784 O O . ASP A 1 97 ? 7.768 0.223 -16.991 1.00 94.31 97 ASP A O 1
ATOM 788 N N . ILE A 1 98 ? 7.578 0.402 -14.765 1.00 94.06 98 ILE A N 1
ATOM 789 C CA . ILE A 1 98 ? 8.826 1.155 -14.582 1.00 94.06 98 ILE A CA 1
ATOM 790 C C . ILE A 1 98 ? 10.029 0.338 -15.060 1.00 94.06 98 ILE A C 1
ATOM 792 O O . ILE A 1 98 ? 10.870 0.848 -15.808 1.00 94.06 98 ILE A O 1
ATOM 796 N N . ARG A 1 99 ? 10.116 -0.937 -14.664 1.00 91.56 99 ARG A N 1
ATOM 797 C CA . ARG A 1 99 ? 11.212 -1.820 -15.078 1.00 91.56 99 ARG A CA 1
ATOM 798 C C . ARG A 1 99 ? 11.193 -2.072 -16.587 1.00 91.56 99 ARG A C 1
ATOM 800 O O . ARG A 1 99 ? 12.250 -1.995 -17.217 1.00 91.56 99 ARG A O 1
ATOM 807 N N . VAL A 1 100 ? 10.027 -2.346 -17.172 1.00 91.56 100 VAL A N 1
ATOM 808 C CA . VAL A 1 100 ? 9.870 -2.563 -18.620 1.00 91.56 100 VAL A CA 1
ATOM 809 C C . VAL A 1 100 ? 10.277 -1.316 -19.401 1.00 91.56 100 VAL A C 1
ATOM 811 O O . VAL A 1 100 ? 11.041 -1.423 -20.358 1.00 91.56 100 VAL A O 1
ATOM 814 N N . ASN A 1 101 ? 9.849 -0.127 -18.972 1.00 92.38 101 ASN A N 1
ATOM 815 C CA . ASN A 1 101 ? 10.214 1.129 -19.627 1.00 92.38 101 ASN A CA 1
ATOM 816 C C . ASN A 1 101 ? 11.734 1.367 -19.591 1.00 92.38 101 ASN A C 1
ATOM 818 O O . ASN A 1 101 ? 12.353 1.657 -20.614 1.00 92.38 101 ASN A O 1
ATOM 822 N N . MET A 1 102 ? 12.364 1.163 -18.430 1.00 90.12 102 MET A N 1
ATOM 823 C CA . MET A 1 102 ? 13.815 1.312 -18.288 1.00 90.12 102 MET A CA 1
ATOM 824 C C . MET A 1 102 ? 14.581 0.329 -19.176 1.00 90.12 102 MET A C 1
ATOM 826 O O . MET A 1 102 ? 15.456 0.744 -19.933 1.00 90.12 102 MET A O 1
ATOM 830 N N . THR A 1 103 ? 14.218 -0.952 -19.131 1.00 88.19 103 THR A N 1
ATOM 831 C CA . THR A 1 103 ? 14.900 -2.002 -19.904 1.00 88.19 103 THR A CA 1
ATOM 832 C C . THR A 1 103 ? 14.692 -1.860 -21.410 1.00 88.19 103 THR A C 1
ATOM 834 O O . THR A 1 103 ? 15.647 -2.011 -22.168 1.00 88.19 103 THR A O 1
ATOM 837 N N . THR A 1 104 ? 13.496 -1.465 -21.856 1.00 90.69 104 THR A N 1
ATOM 838 C CA . THR A 1 104 ? 13.214 -1.168 -23.273 1.00 90.69 104 THR A CA 1
ATOM 839 C C . THR A 1 104 ? 14.036 0.021 -23.776 1.00 90.69 104 THR A C 1
ATOM 841 O O . THR A 1 104 ? 14.490 0.025 -24.917 1.00 90.69 104 THR A O 1
ATOM 844 N N . ALA A 1 105 ? 14.302 1.006 -22.914 1.00 89.75 105 ALA A N 1
ATOM 845 C CA . ALA A 1 105 ? 15.190 2.128 -23.210 1.00 89.75 105 ALA A CA 1
ATOM 846 C C . ALA A 1 105 ? 16.694 1.776 -23.125 1.00 89.75 105 ALA A C 1
ATOM 848 O O . ALA A 1 105 ? 17.532 2.679 -23.129 1.00 89.75 105 ALA A O 1
ATOM 849 N N . GLY A 1 106 ? 17.052 0.492 -22.994 1.00 85.44 106 GLY A N 1
ATOM 850 C CA . GLY A 1 106 ? 18.435 0.032 -22.838 1.00 85.44 106 GLY A CA 1
ATOM 851 C C . GLY A 1 106 ? 19.062 0.396 -21.489 1.00 85.44 106 GLY A C 1
ATOM 852 O O . GLY A 1 106 ? 20.281 0.338 -21.341 1.00 85.44 106 GLY A O 1
ATOM 853 N N . ARG A 1 107 ? 18.249 0.803 -20.506 1.00 86.56 107 ARG A N 1
ATOM 854 C CA . ARG A 1 107 ? 18.687 1.131 -19.148 1.00 86.56 107 ARG A CA 1
ATOM 855 C C . ARG A 1 107 ? 18.473 -0.049 -18.213 1.00 86.56 107 ARG A C 1
ATOM 857 O O . ARG A 1 107 ? 17.685 -0.958 -18.453 1.00 86.56 107 ARG A O 1
ATOM 864 N N . LEU A 1 108 ? 19.177 0.002 -17.099 1.00 85.94 108 LEU A N 1
ATOM 865 C CA . LEU A 1 108 ? 19.193 -1.062 -16.114 1.00 85.94 108 LEU A CA 1
ATOM 866 C C . LEU A 1 108 ? 17.959 -0.966 -15.211 1.00 85.94 108 LEU A C 1
ATOM 868 O O . LEU A 1 108 ? 17.567 0.118 -14.770 1.00 85.94 108 LEU A O 1
ATOM 872 N N . GLY A 1 109 ? 17.311 -2.107 -14.990 1.00 87.44 109 GLY A N 1
ATOM 873 C CA . GLY A 1 109 ? 16.072 -2.204 -14.225 1.00 87.44 109 GLY A CA 1
ATOM 874 C C . GLY A 1 109 ? 16.322 -2.478 -12.744 1.00 87.44 109 GLY A C 1
ATOM 875 O O . GLY A 1 109 ? 17.308 -3.116 -12.370 1.00 87.44 109 GLY A O 1
ATOM 876 N N . ILE A 1 110 ? 15.393 -2.045 -11.891 1.00 92.75 110 ILE A N 1
ATOM 877 C CA . ILE A 1 110 ? 15.396 -2.470 -10.485 1.00 92.75 110 ILE A CA 1
ATOM 878 C C . ILE A 1 110 ? 15.073 -3.968 -10.428 1.00 92.75 110 ILE A C 1
ATOM 880 O O . ILE A 1 110 ? 14.191 -4.439 -11.146 1.00 92.75 110 ILE A O 1
ATOM 884 N N . ARG A 1 111 ? 15.764 -4.702 -9.552 1.00 91.69 111 ARG A N 1
ATOM 885 C CA . ARG A 1 111 ? 15.470 -6.107 -9.227 1.00 91.69 111 ARG A CA 1
ATOM 886 C C . ARG A 1 111 ? 14.640 -6.280 -7.966 1.00 91.69 111 ARG A C 1
ATOM 888 O O . ARG A 1 111 ? 13.696 -7.060 -7.942 1.00 91.69 111 ARG A O 1
ATOM 895 N N . LYS A 1 112 ? 15.018 -5.575 -6.906 1.00 94.56 112 LYS A N 1
ATOM 896 C CA . LYS A 1 112 ? 14.358 -5.646 -5.604 1.00 94.56 112 LYS A CA 1
ATOM 897 C C . LYS A 1 112 ? 14.624 -4.385 -4.808 1.00 94.56 112 LYS A C 1
ATOM 899 O O . LYS A 1 112 ? 15.520 -3.613 -5.136 1.00 94.56 112 LYS A O 1
ATOM 904 N N . GLY A 1 113 ? 13.888 -4.186 -3.733 1.00 95.75 113 GLY A N 1
ATOM 905 C CA . GLY A 1 113 ? 14.156 -3.101 -2.807 1.00 95.75 113 GLY A CA 1
ATOM 906 C C . GLY A 1 113 ? 13.181 -3.087 -1.657 1.00 95.75 113 GLY A C 1
ATOM 907 O O . GLY A 1 113 ? 12.301 -3.934 -1.557 1.00 95.75 113 GLY A O 1
ATOM 908 N N . PHE A 1 114 ? 13.329 -2.110 -0.784 1.00 96.44 114 PHE A N 1
ATOM 909 C CA . PHE A 1 114 ? 12.387 -1.893 0.292 1.00 96.44 114 PHE A CA 1
ATOM 910 C C . PHE A 1 114 ? 12.190 -0.408 0.541 1.00 96.44 114 PHE A C 1
ATOM 912 O O . PHE A 1 114 ? 13.049 0.420 0.239 1.00 96.44 114 PHE A O 1
ATOM 919 N N . ILE A 1 115 ? 11.049 -0.107 1.146 1.00 97.56 115 ILE A N 1
ATOM 920 C CA . ILE A 1 115 ? 10.749 1.176 1.760 1.00 97.56 115 ILE A CA 1
ATOM 921 C C . ILE A 1 115 ? 10.300 0.898 3.191 1.00 97.56 115 ILE A C 1
ATOM 923 O O . ILE A 1 115 ? 9.325 0.173 3.429 1.00 97.56 115 ILE A O 1
ATOM 927 N N . TYR A 1 116 ? 11.048 1.438 4.139 1.00 96.06 116 TYR A N 1
ATOM 928 C CA . TYR A 1 116 ? 10.725 1.461 5.552 1.00 96.06 116 TYR A CA 1
ATOM 929 C C . TYR A 1 116 ? 9.987 2.760 5.868 1.00 96.06 116 TYR A C 1
ATOM 931 O O . TYR A 1 116 ? 10.393 3.823 5.409 1.00 96.06 116 TYR A O 1
ATOM 939 N N . PHE A 1 117 ? 8.899 2.669 6.628 1.00 95.44 117 PHE A N 1
ATOM 940 C CA . PHE A 1 117 ? 8.052 3.813 6.948 1.00 95.44 117 PHE A CA 1
ATOM 941 C C . PHE A 1 117 ? 7.969 4.015 8.453 1.00 95.44 117 PHE A C 1
ATOM 943 O O . PHE A 1 117 ? 7.754 3.054 9.194 1.00 95.44 117 PHE A O 1
ATOM 950 N N . THR A 1 118 ? 8.069 5.267 8.897 1.00 92.50 118 THR A N 1
ATOM 951 C CA . THR A 1 118 ? 7.810 5.656 10.289 1.00 92.50 118 THR A CA 1
ATOM 952 C C . THR A 1 118 ? 6.818 6.819 10.351 1.00 92.50 118 THR A C 1
ATOM 954 O O . THR A 1 118 ? 6.939 7.753 9.562 1.00 92.50 118 THR A O 1
ATOM 957 N N . PRO A 1 119 ? 5.829 6.808 11.262 1.00 89.38 119 PRO A N 1
ATOM 958 C CA . PRO A 1 119 ? 4.948 7.960 11.456 1.00 89.38 119 PRO A CA 1
ATOM 959 C C . PRO A 1 119 ? 5.729 9.216 11.876 1.00 89.38 119 PRO A C 1
ATOM 961 O O . PRO A 1 119 ? 6.634 9.125 12.706 1.00 89.38 119 PRO A O 1
ATOM 964 N N . THR A 1 120 ? 5.368 10.387 11.344 1.00 82.25 120 THR A N 1
ATOM 965 C CA . THR A 1 120 ? 6.095 11.659 11.554 1.00 82.25 120 THR A CA 1
ATOM 966 C C . THR A 1 120 ? 5.912 12.328 12.925 1.00 82.25 120 THR A C 1
ATOM 968 O O . THR A 1 120 ? 6.592 13.313 13.203 1.00 82.25 120 THR A O 1
ATOM 971 N N . GLY A 1 121 ? 5.074 11.798 13.822 1.00 69.69 121 GLY A N 1
ATOM 972 C CA . GLY A 1 121 ? 4.815 12.374 15.155 1.00 69.69 121 GLY A CA 1
ATOM 973 C C . GLY A 1 121 ? 3.335 12.736 15.386 1.00 69.69 121 GLY A C 1
ATOM 974 O O . GLY A 1 121 ? 2.484 12.279 14.625 1.00 69.69 121 GLY A O 1
ATOM 975 N N . PRO A 1 122 ? 2.983 13.467 16.469 1.00 66.75 122 PRO A N 1
ATOM 976 C CA . PRO A 1 122 ? 1.588 13.744 16.850 1.00 66.75 122 PRO A CA 1
ATOM 977 C C . PRO A 1 122 ? 0.829 14.606 15.815 1.00 66.75 122 PRO A C 1
ATOM 979 O O . PRO A 1 122 ? 1.445 15.313 15.024 1.00 66.75 122 PRO A O 1
ATOM 982 N N . PRO A 1 123 ? -0.515 14.531 15.807 1.00 58.94 123 PRO A N 1
ATOM 983 C CA . PRO A 1 123 ? -1.303 13.946 14.730 1.00 58.94 123 PRO A CA 1
ATOM 984 C C . PRO A 1 123 ? -1.395 14.855 13.501 1.00 58.94 123 PRO A C 1
ATOM 986 O O . PRO A 1 123 ? -2.094 15.866 13.501 1.00 58.94 123 PRO A O 1
ATOM 989 N N . THR A 1 124 ? -0.747 14.435 12.421 1.00 66.94 124 THR A N 1
ATOM 990 C CA . THR A 1 124 ? -1.102 14.851 11.065 1.00 66.94 124 THR A CA 1
ATOM 991 C C . THR A 1 124 ? -2.267 14.001 10.559 1.00 66.94 124 THR A C 1
ATOM 993 O O . THR A 1 124 ? -2.427 12.839 10.939 1.00 66.94 124 THR A O 1
ATOM 996 N N . ASP A 1 125 ? -3.118 14.596 9.727 1.00 87.62 125 ASP A N 1
ATOM 997 C CA . ASP A 1 125 ? -4.153 13.866 8.995 1.00 87.62 125 ASP A CA 1
ATOM 998 C C . ASP A 1 125 ? -3.506 12.714 8.202 1.00 87.62 125 ASP A C 1
ATOM 1000 O O . ASP A 1 125 ? -2.503 12.923 7.518 1.00 87.62 125 ASP A O 1
ATOM 1004 N N . VAL A 1 126 ? -4.077 11.507 8.279 1.00 92.06 126 VAL A N 1
ATOM 1005 C CA . VAL A 1 126 ? -3.586 10.325 7.549 1.00 92.06 126 VAL A CA 1
ATOM 1006 C C . VAL A 1 126 ? -3.616 10.535 6.028 1.00 92.06 126 VAL A C 1
ATOM 1008 O O . VAL A 1 126 ? -2.846 9.907 5.302 1.00 92.06 126 VAL A O 1
ATOM 1011 N N . VAL A 1 127 ? -4.447 11.461 5.536 1.00 94.44 127 VAL A N 1
ATOM 1012 C CA . VAL A 1 127 ? -4.480 11.885 4.128 1.00 94.44 127 VAL A CA 1
ATOM 1013 C C . VAL A 1 127 ? -3.191 12.608 3.710 1.00 94.44 127 VAL A C 1
ATOM 1015 O O . VAL A 1 127 ? -2.782 12.508 2.553 1.00 94.44 127 VAL A O 1
ATOM 1018 N N . ASN A 1 128 ? -2.493 13.282 4.630 1.00 93.25 128 ASN A N 1
ATOM 1019 C CA . ASN A 1 128 ? -1.292 14.058 4.320 1.00 93.25 128 ASN A CA 1
ATOM 1020 C C . ASN A 1 128 ? -0.138 13.152 3.845 1.00 93.25 128 ASN A C 1
ATOM 1022 O O . ASN A 1 128 ? 0.183 12.152 4.490 1.00 93.25 128 ASN A O 1
ATOM 1026 N N . LEU A 1 129 ? 0.524 13.500 2.737 1.00 93.00 129 LEU A N 1
ATOM 1027 C CA . LEU A 1 129 ? 1.705 12.777 2.240 1.00 93.00 129 LEU A CA 1
ATOM 1028 C C . LEU A 1 129 ? 2.886 12.829 3.221 1.00 93.00 129 LEU A C 1
ATOM 1030 O O . LEU A 1 129 ? 3.729 11.944 3.211 1.00 93.00 129 LEU A O 1
ATOM 1034 N N . ASP A 1 130 ? 2.919 13.802 4.124 1.00 90.31 130 ASP A N 1
ATOM 1035 C CA . ASP A 1 130 ? 3.945 13.904 5.160 1.00 90.31 130 ASP A CA 1
ATOM 1036 C C . ASP A 1 130 ? 3.590 13.099 6.425 1.00 90.31 130 ASP A C 1
ATOM 1038 O O . ASP A 1 130 ? 4.232 13.249 7.458 1.00 90.31 130 ASP A O 1
ATOM 1042 N N . PHE A 1 131 ? 2.560 12.245 6.393 1.00 92.88 131 PHE A N 1
ATOM 1043 C CA . PHE A 1 131 ? 2.191 11.389 7.529 1.00 92.88 131 PHE A CA 1
ATOM 1044 C C . PHE A 1 131 ? 3.235 10.290 7.818 1.00 92.88 131 PHE A C 1
ATOM 1046 O O . PHE A 1 131 ? 3.463 9.939 8.978 1.00 92.88 131 PHE A O 1
ATOM 1053 N N . LEU A 1 132 ? 3.890 9.755 6.780 1.00 93.31 132 LEU A N 1
ATOM 1054 C CA . LEU A 1 132 ? 4.958 8.761 6.910 1.00 93.31 132 LEU A CA 1
ATOM 1055 C C . LEU A 1 132 ? 6.291 9.312 6.391 1.00 93.31 132 LEU A C 1
ATOM 1057 O O . LEU A 1 132 ? 6.369 9.875 5.301 1.00 93.31 132 LEU A O 1
ATOM 1061 N N . ASN A 1 133 ? 7.358 9.059 7.144 1.00 92.94 133 ASN A N 1
ATOM 1062 C CA . ASN A 1 133 ? 8.738 9.235 6.710 1.00 92.94 133 ASN A CA 1
ATOM 1063 C C . ASN A 1 133 ? 9.233 7.961 6.016 1.00 92.94 133 ASN A C 1
ATOM 1065 O O . ASN A 1 133 ? 9.259 6.906 6.660 1.00 92.94 133 ASN A O 1
ATOM 1069 N N . PRO A 1 134 ? 9.658 8.038 4.746 1.00 95.06 134 PRO A N 1
ATOM 1070 C CA . PRO A 1 134 ? 10.257 6.917 4.043 1.00 95.06 134 PRO A CA 1
ATOM 1071 C C . PRO A 1 134 ? 11.781 6.846 4.235 1.00 95.06 134 PRO A C 1
ATOM 1073 O O . PRO A 1 134 ? 12.489 7.848 4.154 1.00 95.06 134 PRO A O 1
ATOM 1076 N N . ASP A 1 135 ? 12.301 5.630 4.373 1.00 94.81 135 ASP A N 1
ATOM 1077 C CA . ASP A 1 135 ? 13.703 5.286 4.124 1.00 94.81 135 ASP A CA 1
ATOM 1078 C C . ASP A 1 135 ? 13.750 4.110 3.145 1.00 94.81 135 ASP A C 1
ATOM 1080 O O . ASP A 1 135 ? 13.168 3.058 3.404 1.00 94.81 135 ASP A O 1
ATOM 1084 N N . TYR A 1 136 ? 14.388 4.287 1.989 1.00 96.31 136 TYR A N 1
ATOM 1085 C CA . TYR A 1 136 ? 14.282 3.341 0.877 1.00 96.31 136 TYR A CA 1
ATOM 1086 C C . TYR A 1 136 ? 15.638 2.893 0.349 1.00 96.31 136 TYR A C 1
ATOM 1088 O O . TYR A 1 136 ? 16.590 3.671 0.306 1.00 96.31 136 TYR A O 1
ATOM 1096 N N . ARG A 1 137 ? 15.730 1.644 -0.106 1.00 95.94 137 ARG A N 1
ATOM 1097 C CA . ARG A 1 137 ? 16.870 1.139 -0.883 1.00 95.94 137 ARG A CA 1
ATOM 1098 C C . ARG A 1 137 ? 16.359 0.254 -2.007 1.00 95.94 137 ARG A C 1
ATOM 1100 O O . ARG A 1 137 ? 15.556 -0.640 -1.750 1.00 95.94 137 ARG A O 1
ATOM 1107 N N . PHE A 1 138 ? 16.849 0.460 -3.223 1.00 96.00 138 PHE A N 1
ATOM 1108 C CA . PHE A 1 138 ? 16.534 -0.388 -4.374 1.00 96.00 138 PHE A CA 1
ATOM 1109 C C . PHE A 1 138 ? 17.811 -0.882 -5.041 1.00 96.00 138 PHE A C 1
ATOM 1111 O O . PHE A 1 138 ? 18.714 -0.098 -5.304 1.00 96.00 138 PHE A O 1
ATOM 1118 N N . ILE A 1 139 ? 17.873 -2.178 -5.320 1.00 94.50 139 ILE A N 1
ATOM 1119 C CA . ILE A 1 139 ? 18.974 -2.824 -6.027 1.00 94.50 139 ILE A CA 1
ATOM 1120 C C . ILE A 1 139 ? 18.685 -2.776 -7.525 1.00 94.50 139 ILE A C 1
ATOM 1122 O O . ILE A 1 139 ? 17.628 -3.229 -7.975 1.00 94.50 139 ILE A O 1
ATOM 1126 N N . VAL A 1 140 ? 19.642 -2.264 -8.290 1.00 92.56 140 VAL A N 1
ATOM 1127 C CA . VAL A 1 140 ? 19.645 -2.260 -9.756 1.00 92.56 140 VAL A CA 1
ATOM 1128 C C . VAL A 1 140 ? 20.669 -3.280 -10.238 1.00 92.56 140 VAL A C 1
ATOM 1130 O O . VAL A 1 140 ? 21.798 -3.314 -9.752 1.00 92.56 140 VAL A O 1
ATOM 1133 N N . ASP A 1 141 ? 20.262 -4.131 -11.176 1.00 87.88 141 ASP A N 1
ATOM 1134 C CA . ASP A 1 141 ? 21.165 -5.075 -11.838 1.00 87.88 141 ASP A CA 1
ATOM 1135 C C . ASP A 1 141 ? 21.870 -4.360 -12.983 1.00 87.88 141 ASP A C 1
ATOM 1137 O O . ASP A 1 141 ? 21.211 -3.947 -13.935 1.00 87.88 141 ASP A O 1
ATOM 1141 N N . MET A 1 142 ? 23.189 -4.207 -12.873 1.00 86.25 142 MET A N 1
ATOM 1142 C CA . MET A 1 142 ? 24.019 -3.510 -13.853 1.00 86.25 142 MET A CA 1
ATOM 1143 C C . MET A 1 142 ? 24.514 -4.422 -14.986 1.00 86.25 142 MET A C 1
ATOM 1145 O O . MET A 1 142 ? 25.209 -3.959 -15.890 1.00 86.25 142 MET A O 1
ATOM 1149 N N . GLY A 1 143 ? 24.155 -5.709 -14.957 1.00 82.31 143 GLY A N 1
ATOM 1150 C CA . GLY A 1 143 ? 24.658 -6.727 -15.868 1.00 82.31 143 GLY A CA 1
ATOM 1151 C C . GLY A 1 143 ? 26.046 -7.245 -15.477 1.00 82.31 143 GLY A C 1
ATOM 1152 O O . GLY A 1 143 ? 26.781 -6.641 -14.694 1.00 82.31 143 GLY A O 1
ATOM 1153 N N . GLY A 1 144 ? 26.411 -8.417 -16.007 1.00 81.81 144 GLY A N 1
ATOM 1154 C CA . GLY A 1 144 ? 27.728 -9.028 -15.768 1.00 81.81 144 GLY A CA 1
ATOM 1155 C C . GLY A 1 144 ? 28.013 -9.396 -14.305 1.00 81.81 144 GLY A C 1
ATOM 1156 O O . GLY A 1 144 ? 29.174 -9.522 -13.934 1.00 81.81 144 GLY A O 1
ATOM 1157 N N . GLY A 1 145 ? 26.973 -9.541 -13.473 1.00 81.81 145 GLY A N 1
ATOM 1158 C CA . GLY A 1 145 ? 27.103 -9.802 -12.035 1.00 81.81 145 GLY A CA 1
ATOM 1159 C C . GLY A 1 145 ? 27.336 -8.555 -11.173 1.00 81.81 145 GLY A C 1
ATOM 1160 O O . GLY A 1 145 ? 27.585 -8.696 -9.978 1.00 81.81 145 GLY A O 1
ATOM 1161 N N . ASN A 1 146 ? 27.250 -7.350 -11.749 1.00 88.81 146 ASN A N 1
ATOM 1162 C CA . ASN A 1 146 ? 27.403 -6.091 -11.023 1.00 88.81 146 ASN A CA 1
ATOM 1163 C C . ASN A 1 146 ? 26.053 -5.545 -10.547 1.00 88.81 146 ASN A C 1
ATOM 1165 O O . ASN A 1 146 ? 25.051 -5.627 -11.258 1.00 88.81 146 ASN A O 1
ATOM 1169 N N . PHE A 1 147 ? 26.045 -4.920 -9.370 1.00 90.81 147 PHE A N 1
ATOM 1170 C CA . PHE A 1 147 ? 24.848 -4.337 -8.765 1.00 90.81 147 PHE A CA 1
ATOM 1171 C C . PHE A 1 147 ? 25.125 -2.926 -8.256 1.00 90.81 147 PHE A C 1
ATOM 1173 O O . PHE A 1 147 ? 26.212 -2.652 -7.749 1.00 90.81 147 PHE A O 1
ATOM 1180 N N . ASP A 1 148 ? 24.117 -2.064 -8.352 1.00 93.38 148 ASP A N 1
ATOM 1181 C CA . ASP A 1 148 ? 24.111 -0.735 -7.740 1.00 93.38 148 ASP A CA 1
ATOM 1182 C C . ASP A 1 148 ? 22.927 -0.599 -6.772 1.00 93.38 148 ASP A C 1
ATOM 1184 O O . ASP A 1 148 ? 21.950 -1.355 -6.842 1.00 93.38 148 ASP A O 1
ATOM 1188 N N . VAL A 1 149 ? 23.017 0.354 -5.846 1.00 93.88 149 VAL A N 1
ATOM 1189 C CA . VAL A 1 149 ? 21.994 0.619 -4.837 1.00 93.88 149 VAL A CA 1
ATOM 1190 C C . VAL A 1 149 ? 21.526 2.060 -4.936 1.00 93.88 149 VAL A C 1
ATOM 1192 O O . VAL A 1 149 ? 22.227 3.006 -4.586 1.00 93.88 149 VAL A O 1
ATOM 1195 N N . ILE A 1 150 ? 20.262 2.217 -5.303 1.00 92.94 150 ILE A N 1
ATOM 1196 C CA . ILE A 1 150 ? 19.562 3.488 -5.204 1.00 92.94 150 ILE A CA 1
ATOM 1197 C C . ILE A 1 150 ? 19.201 3.709 -3.742 1.00 92.94 150 ILE A C 1
ATOM 1199 O O . ILE A 1 150 ? 18.435 2.946 -3.150 1.00 92.94 150 ILE A O 1
ATOM 1203 N N . ALA A 1 151 ? 19.754 4.772 -3.174 1.00 92.75 151 ALA A N 1
ATOM 1204 C CA . ALA A 1 151 ? 19.540 5.206 -1.805 1.00 92.75 151 ALA A CA 1
ATOM 1205 C C . ALA A 1 151 ? 19.240 6.714 -1.772 1.00 92.75 151 ALA A C 1
ATOM 1207 O O . ALA A 1 151 ? 19.690 7.442 -2.662 1.00 92.75 151 ALA A O 1
ATOM 1208 N N . PRO A 1 152 ? 18.535 7.218 -0.744 1.00 89.50 152 PRO A N 1
ATOM 1209 C CA . PRO A 1 152 ? 18.424 8.646 -0.504 1.00 89.50 152 PRO A CA 1
ATOM 1210 C C . PRO A 1 152 ? 19.825 9.246 -0.341 1.00 89.50 152 PRO A C 1
ATOM 1212 O O . PRO A 1 152 ? 20.539 8.967 0.624 1.00 89.50 152 PRO A O 1
ATOM 1215 N N . GLY A 1 153 ? 20.218 10.084 -1.301 1.00 86.00 153 GLY A N 1
ATOM 1216 C CA . GLY A 1 153 ? 21.416 10.913 -1.188 1.00 86.00 153 GLY A CA 1
ATOM 1217 C C . GLY A 1 153 ? 21.276 11.954 -0.073 1.00 86.00 153 GLY A C 1
ATOM 1218 O O . GLY A 1 153 ? 20.195 12.156 0.479 1.00 86.00 153 GLY A O 1
ATOM 1219 N N . SER A 1 154 ? 22.355 12.678 0.231 1.00 86.31 154 SER A N 1
ATOM 1220 C CA . SER A 1 154 ? 22.374 13.695 1.299 1.00 86.31 154 SER A CA 1
ATOM 1221 C C . SER A 1 154 ? 21.251 14.735 1.175 1.00 86.31 154 SER A C 1
ATOM 1223 O O . SER A 1 154 ? 20.628 15.079 2.174 1.00 86.31 154 SER A O 1
ATOM 1225 N N . ALA A 1 155 ? 20.934 15.172 -0.048 1.00 84.75 155 ALA A N 1
ATOM 1226 C CA . ALA A 1 155 ? 19.866 16.135 -0.337 1.00 84.75 155 ALA A CA 1
ATOM 1227 C C . ALA A 1 155 ? 18.434 15.578 -0.187 1.00 84.75 155 ALA A C 1
ATOM 1229 O O . ALA A 1 155 ? 17.472 16.344 -0.216 1.00 84.75 155 ALA A O 1
ATOM 1230 N N . LEU A 1 156 ? 18.284 14.255 -0.072 1.00 88.44 156 LEU A N 1
ATOM 1231 C CA . LEU A 1 156 ? 17.009 13.558 0.132 1.00 88.44 156 LEU A CA 1
ATOM 1232 C C . LEU A 1 156 ? 16.964 12.830 1.479 1.00 88.44 156 LEU A C 1
ATOM 1234 O O . LEU A 1 156 ? 16.046 12.052 1.738 1.00 88.44 156 LEU A O 1
ATOM 1238 N N . LYS A 1 157 ? 17.952 13.073 2.344 1.00 84.69 157 LYS A N 1
ATOM 1239 C CA . LYS A 1 157 ? 17.957 12.545 3.700 1.00 84.69 157 LYS A CA 1
ATOM 1240 C C . LYS A 1 157 ? 16.764 13.148 4.442 1.00 84.69 157 LYS A C 1
ATOM 1242 O O . LYS A 1 157 ? 16.679 14.365 4.569 1.00 84.69 157 LYS A O 1
ATOM 1247 N N . ASN A 1 158 ? 15.861 12.292 4.915 1.00 85.81 158 ASN A N 1
ATOM 1248 C CA . ASN A 1 158 ? 14.581 12.663 5.534 1.00 85.81 158 ASN A CA 1
ATOM 1249 C C . ASN A 1 158 ? 13.575 13.328 4.576 1.00 85.81 158 ASN A C 1
ATOM 1251 O O . ASN A 1 158 ? 12.720 14.087 5.027 1.00 85.81 158 ASN A O 1
ATOM 1255 N N . ALA A 1 159 ? 13.677 13.078 3.266 1.00 90.38 159 ALA A N 1
ATOM 1256 C CA . ALA A 1 159 ? 12.667 13.561 2.335 1.00 90.38 159 ALA A CA 1
ATOM 1257 C C . ALA A 1 159 ? 11.305 12.919 2.631 1.00 90.38 159 ALA A C 1
ATOM 1259 O O . ALA A 1 159 ? 11.220 11.704 2.805 1.00 90.38 159 ALA A O 1
ATOM 1260 N N . THR A 1 160 ? 10.243 13.721 2.652 1.00 91.75 160 THR A N 1
ATOM 1261 C CA . THR A 1 160 ? 8.878 13.205 2.815 1.00 91.75 160 THR A CA 1
ATOM 1262 C C . THR A 1 160 ? 8.382 12.548 1.528 1.00 91.75 160 THR A C 1
ATOM 1264 O O . THR A 1 160 ? 8.925 12.790 0.445 1.00 91.75 160 THR A O 1
ATOM 1267 N N . ILE A 1 161 ? 7.309 11.752 1.605 1.00 93.81 161 ILE A N 1
ATOM 1268 C CA . ILE A 1 161 ? 6.676 11.191 0.401 1.00 93.81 161 ILE A CA 1
ATOM 1269 C C . ILE A 1 161 ? 6.253 12.299 -0.567 1.00 93.81 161 ILE A C 1
ATOM 1271 O O . ILE A 1 161 ? 6.486 12.169 -1.769 1.00 93.81 161 ILE A O 1
ATOM 1275 N N . GLY A 1 162 ? 5.716 13.415 -0.060 1.00 93.25 162 GLY A N 1
ATOM 1276 C CA . GLY A 1 162 ? 5.343 14.562 -0.891 1.00 93.25 162 GLY A CA 1
ATOM 1277 C C . GLY A 1 162 ? 6.527 15.131 -1.677 1.00 93.25 162 GLY A C 1
ATOM 1278 O O . GLY A 1 162 ? 6.409 15.407 -2.871 1.00 93.25 162 GLY A O 1
ATOM 1279 N N . GLN A 1 163 ? 7.699 15.235 -1.047 1.00 93.75 163 GLN A N 1
ATOM 1280 C CA . GLN A 1 163 ? 8.917 15.709 -1.709 1.00 93.75 163 GLN A CA 1
ATOM 1281 C C . GLN A 1 163 ? 9.459 14.712 -2.741 1.00 93.75 163 GLN A C 1
ATOM 1283 O O . GLN A 1 163 ? 9.925 15.128 -3.806 1.00 93.75 163 GLN A O 1
ATOM 1288 N N . LEU A 1 164 ? 9.414 13.409 -2.442 1.00 95.50 164 LEU A N 1
ATOM 1289 C CA . LEU A 1 164 ? 9.845 12.362 -3.372 1.00 95.50 164 LEU A CA 1
ATOM 1290 C C . LEU A 1 164 ? 8.952 12.320 -4.621 1.00 95.50 164 LEU A C 1
ATOM 1292 O O . LEU A 1 164 ? 9.466 12.227 -5.739 1.00 95.50 164 LEU A O 1
ATOM 1296 N N . GLU A 1 165 ? 7.641 12.470 -4.433 1.00 95.00 165 GLU A N 1
ATOM 1297 C CA . GLU A 1 165 ? 6.647 12.551 -5.504 1.00 95.00 165 GLU A CA 1
ATOM 1298 C C . GLU A 1 165 ? 6.813 13.817 -6.352 1.00 95.00 165 GLU A C 1
ATOM 1300 O O . GLU A 1 165 ? 6.860 13.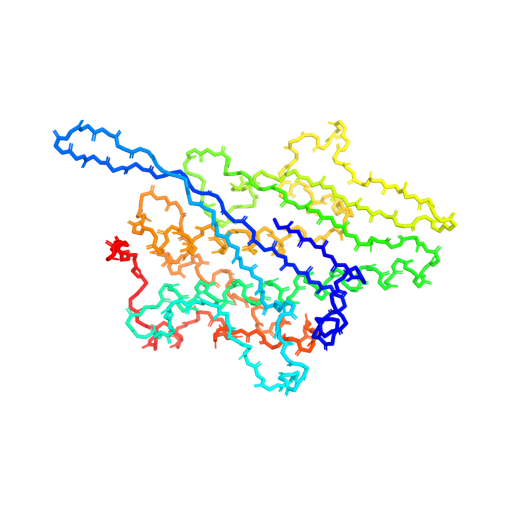743 -7.581 1.00 95.00 165 GLU A O 1
ATOM 1305 N N . GLN A 1 166 ? 6.961 14.986 -5.719 1.00 95.00 166 GLN A N 1
ATOM 1306 C CA . GLN A 1 166 ? 7.142 16.256 -6.428 1.00 95.00 166 GLN A CA 1
ATOM 1307 C C . GLN A 1 166 ? 8.394 16.235 -7.314 1.00 95.00 166 GLN A C 1
ATOM 1309 O O . GLN A 1 166 ? 8.367 16.721 -8.444 1.00 95.00 166 GLN A O 1
ATOM 1314 N N . LYS A 1 167 ? 9.489 15.655 -6.812 1.00 94.88 167 LYS A N 1
ATOM 1315 C CA . LYS A 1 167 ? 10.761 15.535 -7.538 1.00 94.88 167 LYS A CA 1
ATOM 1316 C C . LYS A 1 167 ? 10.812 14.333 -8.486 1.00 94.88 167 LYS A C 1
ATOM 1318 O O . LYS A 1 167 ? 11.832 14.153 -9.147 1.00 94.88 167 LYS A O 1
ATOM 1323 N N . LYS A 1 168 ? 9.753 13.515 -8.546 1.00 94.38 168 LYS A N 1
ATOM 1324 C CA . LYS A 1 168 ? 9.667 12.295 -9.367 1.00 94.38 168 LYS A CA 1
ATOM 1325 C C . LYS A 1 168 ? 10.873 11.374 -9.176 1.00 94.38 168 LYS A C 1
ATOM 1327 O O . LYS A 1 168 ? 11.426 10.844 -10.139 1.00 94.38 168 LYS A O 1
ATOM 1332 N N . ILE A 1 169 ? 11.312 11.209 -7.925 1.00 94.56 169 ILE A N 1
ATOM 1333 C CA . ILE A 1 169 ? 12.492 10.396 -7.612 1.00 94.56 169 ILE A CA 1
ATOM 1334 C C . ILE A 1 169 ? 12.236 8.957 -8.057 1.00 94.56 169 ILE A C 1
ATOM 1336 O O . ILE A 1 169 ? 11.229 8.372 -7.679 1.00 94.56 169 ILE A O 1
ATOM 1340 N N . TYR A 1 170 ? 13.131 8.376 -8.850 1.00 92.19 170 TYR A N 1
ATOM 1341 C CA . TYR A 1 170 ? 13.006 6.997 -9.326 1.00 92.19 170 TYR A CA 1
ATOM 1342 C C . TYR A 1 170 ? 13.029 5.988 -8.151 1.00 92.19 170 TYR A C 1
ATOM 1344 O O . TYR A 1 170 ? 13.845 6.168 -7.243 1.00 92.19 170 TYR A O 1
ATOM 1352 N N . PRO A 1 171 ? 12.183 4.931 -8.131 1.00 93.50 171 PRO A N 1
ATOM 1353 C CA . PRO A 1 171 ? 11.252 4.482 -9.182 1.00 93.50 171 PRO A CA 1
ATOM 1354 C C . PRO A 1 171 ? 9.952 5.279 -9.361 1.00 93.50 171 PRO A C 1
ATOM 1356 O O . PRO A 1 171 ? 9.227 5.025 -10.310 1.00 93.50 171 PRO A O 1
ATOM 1359 N N . ASN A 1 172 ? 9.658 6.267 -8.520 1.00 94.12 172 ASN A N 1
ATOM 1360 C CA . ASN A 1 172 ? 8.440 7.081 -8.587 1.00 94.12 172 ASN A CA 1
ATOM 1361 C C . ASN A 1 172 ? 7.137 6.285 -8.373 1.00 94.12 172 ASN A C 1
ATOM 1363 O O . ASN A 1 172 ? 6.166 6.424 -9.113 1.00 94.12 172 ASN A O 1
ATOM 1367 N N . ILE A 1 173 ? 7.124 5.461 -7.320 1.00 95.88 173 ILE A N 1
ATOM 1368 C CA . ILE A 1 173 ? 5.943 4.715 -6.841 1.00 95.88 173 ILE A CA 1
ATOM 1369 C C . ILE A 1 173 ? 5.341 5.310 -5.561 1.00 95.88 173 ILE A C 1
ATOM 1371 O O . ILE A 1 173 ? 4.600 4.627 -4.854 1.00 95.88 173 ILE A O 1
ATOM 1375 N N . TRP A 1 174 ? 5.704 6.548 -5.219 1.00 97.06 174 TRP A N 1
ATOM 1376 C CA . TRP A 1 174 ? 5.587 7.093 -3.865 1.00 97.06 174 TRP A CA 1
ATOM 1377 C C . TRP A 1 174 ? 4.145 7.179 -3.361 1.00 97.06 174 TRP A C 1
ATOM 1379 O O . TRP A 1 174 ? 3.884 6.732 -2.249 1.00 97.06 174 TRP A O 1
ATOM 1389 N N . ILE A 1 175 ? 3.199 7.658 -4.177 1.00 96.44 175 ILE A N 1
ATOM 1390 C CA . ILE A 1 175 ? 1.781 7.726 -3.779 1.00 96.44 175 ILE A CA 1
ATOM 1391 C C . ILE A 1 175 ? 1.173 6.323 -3.545 1.00 96.44 175 ILE A C 1
ATOM 1393 O O . ILE A 1 175 ? 0.606 6.099 -2.469 1.00 96.44 175 ILE A O 1
ATOM 1397 N N . PRO A 1 176 ? 1.273 5.354 -4.485 1.00 96.56 176 PRO A N 1
ATOM 1398 C CA . PRO A 1 176 ? 0.735 4.009 -4.263 1.00 96.56 176 PRO A CA 1
ATOM 1399 C C . PRO A 1 176 ? 1.310 3.307 -3.036 1.00 96.56 176 PRO A C 1
ATOM 1401 O O . PRO A 1 176 ? 0.569 2.676 -2.285 1.00 96.56 176 PRO A O 1
ATOM 1404 N N . VAL A 1 177 ? 2.624 3.413 -2.820 1.00 97.19 177 VAL A N 1
ATOM 1405 C CA . VAL A 1 177 ? 3.282 2.708 -1.716 1.00 97.19 177 VAL A CA 1
ATOM 1406 C C . VAL A 1 177 ? 3.066 3.385 -0.363 1.00 97.19 177 VAL A C 1
ATOM 1408 O O . VAL A 1 177 ? 2.931 2.684 0.638 1.00 97.19 177 VAL A O 1
ATOM 1411 N N . ASP A 1 178 ? 2.962 4.717 -0.323 1.00 97.12 178 ASP A N 1
ATOM 1412 C CA . ASP A 1 178 ? 2.502 5.451 0.862 1.00 97.12 178 ASP A CA 1
ATOM 1413 C C . ASP A 1 178 ? 1.092 5.011 1.247 1.00 97.12 178 ASP A C 1
ATOM 1415 O O . ASP A 1 178 ? 0.833 4.665 2.399 1.00 97.12 178 ASP A O 1
ATOM 1419 N N . THR A 1 179 ? 0.197 4.919 0.264 1.00 97.44 179 THR A N 1
ATOM 1420 C CA . THR A 1 179 ? -1.172 4.483 0.526 1.00 97.44 179 THR A CA 1
ATOM 1421 C C . THR A 1 179 ? -1.224 3.031 0.995 1.00 97.44 179 THR A C 1
ATOM 1423 O O . THR A 1 179 ? -1.926 2.733 1.961 1.00 97.44 179 THR A O 1
ATOM 1426 N N . LEU A 1 180 ? -0.440 2.129 0.396 1.00 97.75 180 LEU A N 1
ATOM 1427 C CA . LEU A 1 180 ? -0.308 0.748 0.868 1.00 97.75 180 LEU A CA 1
ATOM 1428 C C . LEU A 1 180 ? 0.166 0.695 2.331 1.00 97.75 180 LEU A C 1
ATOM 1430 O O . LEU A 1 180 ? -0.410 -0.024 3.149 1.00 97.75 180 LEU A O 1
ATOM 1434 N N . ALA A 1 181 ? 1.177 1.492 2.685 1.00 97.12 181 ALA A N 1
ATOM 1435 C CA . ALA A 1 181 ? 1.704 1.558 4.044 1.00 97.12 181 ALA A CA 1
ATOM 1436 C C . ALA A 1 181 ? 0.684 2.133 5.043 1.00 97.12 181 ALA A C 1
ATOM 1438 O O . ALA A 1 181 ? 0.498 1.569 6.122 1.00 97.12 181 ALA A O 1
ATOM 1439 N N . LYS A 1 182 ? -0.033 3.204 4.680 1.00 97.00 182 LYS A N 1
ATOM 1440 C CA . LYS A 1 182 ? -1.111 3.794 5.493 1.00 97.00 182 LYS A CA 1
ATOM 1441 C C . LYS A 1 182 ? -2.305 2.863 5.662 1.00 97.00 182 LYS A C 1
ATOM 1443 O O . LYS A 1 182 ? -2.928 2.855 6.726 1.00 97.00 182 LYS A O 1
ATOM 1448 N N . SER A 1 183 ? -2.603 2.064 4.643 1.00 96.62 183 SER A N 1
ATOM 1449 C CA . SER A 1 183 ? -3.643 1.034 4.686 1.00 96.62 183 SER A CA 1
ATOM 1450 C C . SER A 1 183 ? -3.274 -0.050 5.692 1.00 96.62 183 SER A C 1
ATOM 1452 O O . SER A 1 183 ? -4.078 -0.369 6.566 1.00 96.62 183 SER A O 1
ATOM 1454 N N . ALA A 1 184 ? -2.032 -0.539 5.653 1.00 95.56 184 ALA A N 1
ATOM 1455 C CA . ALA A 1 184 ? -1.532 -1.498 6.633 1.00 95.56 184 ALA A CA 1
ATOM 1456 C C . ALA A 1 184 ? -1.502 -0.913 8.052 1.00 95.56 184 ALA A C 1
ATOM 1458 O O . ALA A 1 184 ? -1.994 -1.545 8.983 1.00 95.56 184 ALA A O 1
ATOM 1459 N N . TYR A 1 185 ? -1.015 0.321 8.213 1.00 94.50 185 TYR A N 1
ATOM 1460 C CA . TYR A 1 185 ? -1.034 1.047 9.485 1.00 94.50 185 TYR A CA 1
ATOM 1461 C C . TYR A 1 185 ? -2.452 1.151 10.068 1.00 94.50 185 TYR A C 1
ATOM 1463 O O . TYR A 1 185 ? -2.689 0.772 11.212 1.00 94.50 185 TYR A O 1
ATOM 1471 N N . SER A 1 186 ? -3.409 1.610 9.261 1.00 94.44 186 SER A N 1
ATOM 1472 C CA . SER A 1 186 ? -4.808 1.778 9.666 1.00 94.44 186 SER A CA 1
ATOM 1473 C C . SER A 1 186 ? -5.467 0.445 10.012 1.00 94.44 186 SER A C 1
ATOM 1475 O O . SER A 1 186 ? -6.214 0.362 10.986 1.00 94.44 186 SER A O 1
ATOM 1477 N N . THR A 1 187 ? -5.151 -0.607 9.252 1.00 92.75 187 THR A N 1
ATOM 1478 C CA . THR A 1 187 ? -5.680 -1.956 9.480 1.00 92.75 187 THR A CA 1
ATOM 1479 C C . THR A 1 187 ? -5.150 -2.555 10.777 1.00 92.75 187 THR A C 1
ATOM 1481 O O . THR A 1 187 ? -5.945 -3.053 11.565 1.00 92.75 187 THR A O 1
ATOM 1484 N N . VAL A 1 188 ? -3.849 -2.414 11.059 1.00 91.12 188 VAL A N 1
ATOM 1485 C CA . VAL A 1 188 ? -3.250 -2.806 12.348 1.00 91.12 188 VAL A CA 1
ATOM 1486 C C . VAL A 1 188 ? -3.919 -2.075 13.505 1.00 91.12 188 VAL A C 1
ATOM 1488 O O . VAL A 1 188 ? -4.296 -2.697 14.489 1.00 91.12 188 VAL A O 1
ATOM 1491 N N . LEU A 1 189 ? -4.091 -0.754 13.406 1.00 90.69 189 LEU A N 1
ATOM 1492 C CA . LEU A 1 189 ? -4.746 0.011 14.467 1.00 90.69 189 LEU A CA 1
ATOM 1493 C C . LEU A 1 189 ? -6.197 -0.424 14.687 1.00 90.69 189 LEU A C 1
ATOM 1495 O O . LEU A 1 189 ? -6.641 -0.497 15.832 1.00 90.69 189 LEU A O 1
ATOM 1499 N N . ALA A 1 190 ? -6.926 -0.689 13.600 1.00 90.06 190 ALA A N 1
ATOM 1500 C CA . ALA A 1 190 ? -8.317 -1.109 13.669 1.00 90.06 190 ALA A CA 1
ATOM 1501 C C . ALA A 1 190 ? -8.478 -2.516 14.251 1.00 90.06 190 ALA A C 1
ATOM 1503 O O . ALA A 1 190 ? -9.418 -2.746 15.009 1.00 90.06 190 ALA A O 1
ATOM 1504 N N . ASP A 1 191 ? -7.554 -3.419 13.931 1.00 87.31 191 ASP A N 1
ATOM 1505 C CA . ASP A 1 191 ? -7.500 -4.754 14.515 1.00 87.31 191 ASP A CA 1
ATOM 1506 C C . ASP A 1 191 ? -7.143 -4.690 16.008 1.00 87.31 191 ASP A C 1
ATOM 1508 O O . ASP A 1 191 ? -7.837 -5.289 16.824 1.00 87.31 191 ASP A O 1
ATOM 1512 N N . LEU A 1 192 ? -6.153 -3.861 16.378 1.00 87.00 192 LEU A N 1
ATOM 1513 C CA . LEU A 1 192 ? -5.655 -3.645 17.748 1.00 87.00 192 LEU A CA 1
ATOM 1514 C C . LEU A 1 192 ? -6.560 -2.807 18.664 1.00 87.00 192 LEU A C 1
ATOM 1516 O O . LEU A 1 192 ? -6.148 -2.437 19.771 1.00 87.00 192 LEU A O 1
ATOM 1520 N N . GLY A 1 193 ? -7.767 -2.442 18.239 1.00 86.88 193 GLY A N 1
ATOM 1521 C CA . GLY A 1 193 ? -8.656 -1.660 19.097 1.00 86.88 193 GLY A CA 1
ATOM 1522 C C . GLY A 1 193 ? -8.234 -0.191 19.305 1.00 86.88 193 GLY A C 1
ATOM 1523 O O . GLY A 1 193 ? -8.729 0.455 20.226 1.00 86.88 193 GLY A O 1
ATOM 1524 N N . GLN A 1 194 ? -7.316 0.360 18.502 1.00 86.62 194 GLN A N 1
ATOM 1525 C CA . GLN A 1 194 ? -6.736 1.692 18.720 1.00 86.62 194 GLN A CA 1
ATOM 1526 C C . GLN A 1 194 ? -7.551 2.823 18.069 1.00 86.62 194 GLN A C 1
ATOM 1528 O O . GLN A 1 194 ? -7.540 2.999 16.851 1.00 86.62 194 GLN A O 1
ATOM 1533 N N . THR A 1 195 ? -8.200 3.658 18.888 1.00 82.38 195 THR A N 1
ATOM 1534 C CA . THR A 1 195 ? -9.054 4.775 18.426 1.00 82.38 195 THR A CA 1
ATOM 1535 C C . THR A 1 195 ? -8.392 6.154 18.475 1.00 82.38 195 THR A C 1
ATOM 1537 O O . THR A 1 195 ? -8.852 7.081 17.819 1.00 82.38 195 THR A O 1
ATOM 1540 N N . ASN A 1 196 ? -7.306 6.317 19.236 1.00 83.56 196 ASN A N 1
ATOM 1541 C CA . ASN A 1 196 ? -6.710 7.631 19.533 1.00 83.56 196 ASN A CA 1
ATOM 1542 C C . ASN A 1 196 ? -5.597 8.036 18.547 1.00 83.56 196 ASN A C 1
ATOM 1544 O O . ASN A 1 196 ? -4.690 8.795 18.895 1.00 83.56 196 ASN A O 1
ATOM 1548 N N . LYS A 1 197 ? -5.613 7.479 17.334 1.00 87.25 197 LYS A N 1
ATOM 1549 C CA . LYS A 1 197 ? -4.604 7.690 16.288 1.00 87.25 197 LYS A CA 1
ATOM 1550 C C . LYS A 1 197 ? -5.302 7.969 14.950 1.00 87.25 197 LYS A C 1
ATOM 1552 O O . LYS A 1 197 ? -6.389 7.429 14.742 1.00 87.25 197 LYS A O 1
ATOM 1557 N N . PRO A 1 198 ? -4.707 8.774 14.046 1.00 91.06 198 PRO A N 1
ATOM 1558 C CA . PRO A 1 198 ? -5.232 8.951 12.692 1.00 91.06 198 PRO A CA 1
ATOM 1559 C C . PRO A 1 198 ? -5.422 7.594 12.010 1.00 91.06 198 PRO A C 1
ATOM 1561 O O . PRO A 1 198 ? -4.515 6.769 12.028 1.00 91.06 198 PRO A O 1
ATOM 1564 N N . ASN A 1 199 ? -6.600 7.333 11.451 1.00 92.50 199 ASN A N 1
ATOM 1565 C CA . ASN A 1 199 ? -6.934 6.018 10.914 1.00 92.50 199 ASN A CA 1
ATOM 1566 C C . ASN A 1 199 ? -7.912 6.172 9.743 1.00 92.50 199 ASN A C 1
ATOM 1568 O O . ASN A 1 199 ? -8.947 6.827 9.871 1.00 92.50 199 ASN A O 1
ATOM 1572 N N . ILE A 1 200 ? -7.583 5.564 8.600 1.00 95.56 200 ILE A N 1
ATOM 1573 C CA . ILE A 1 200 ? -8.445 5.564 7.408 1.00 95.56 200 ILE A CA 1
ATOM 1574 C C . ILE A 1 200 ? -9.778 4.866 7.715 1.00 95.56 200 ILE A C 1
ATOM 1576 O O . ILE A 1 200 ? -10.839 5.298 7.280 1.00 95.56 200 ILE A O 1
ATOM 1580 N N . LEU A 1 201 ? -9.732 3.800 8.510 1.00 94.31 201 LEU A N 1
ATOM 1581 C CA . LEU A 1 201 ? -10.824 2.852 8.729 1.00 94.31 201 LEU A CA 1
ATOM 1582 C C . LEU A 1 201 ? -11.795 3.267 9.839 1.00 94.31 201 LEU A C 1
ATOM 1584 O O . LEU A 1 201 ? -12.662 2.475 10.209 1.00 94.31 201 LEU A O 1
ATOM 1588 N N . THR A 1 202 ? -11.653 4.480 10.375 1.00 91.12 202 THR A N 1
ATOM 1589 C CA . THR A 1 202 ? -12.616 5.124 11.288 1.00 91.12 202 THR A CA 1
ATOM 1590 C C . THR A 1 202 ? -13.114 6.469 10.773 1.00 91.12 202 THR A C 1
ATOM 1592 O O . THR A 1 202 ? -13.968 7.087 11.405 1.00 91.12 202 THR A O 1
ATOM 1595 N N . ASN A 1 203 ? -12.603 6.930 9.628 1.00 91.75 203 ASN A N 1
ATOM 1596 C CA . ASN A 1 203 ? -12.943 8.213 9.032 1.00 91.75 203 ASN A CA 1
ATOM 1597 C C . ASN A 1 203 ? -13.477 7.989 7.614 1.00 91.75 203 ASN A C 1
ATOM 1599 O O . ASN A 1 203 ? -12.731 7.662 6.694 1.00 91.75 203 ASN A O 1
ATOM 1603 N N . THR A 1 204 ? -14.780 8.202 7.429 1.00 92.81 204 THR A N 1
ATOM 1604 C CA . THR A 1 204 ? -15.458 7.988 6.143 1.00 92.81 204 THR A CA 1
ATOM 1605 C C . THR A 1 204 ? -14.892 8.850 5.019 1.00 92.81 204 THR A C 1
ATOM 1607 O O . THR A 1 204 ? -14.803 8.377 3.891 1.00 92.81 204 THR A O 1
ATOM 1610 N N . THR A 1 205 ? -14.485 10.085 5.318 1.00 93.94 205 THR A N 1
ATOM 1611 C CA . THR A 1 205 ? -13.902 11.008 4.334 1.00 93.94 205 THR A CA 1
ATOM 1612 C C . THR A 1 205 ? -12.518 10.537 3.901 1.00 93.94 205 THR A C 1
ATOM 1614 O O . THR A 1 205 ? -12.202 10.553 2.715 1.00 93.94 205 THR A O 1
ATOM 1617 N N . ALA A 1 206 ? -11.701 10.058 4.846 1.00 95.50 206 ALA A N 1
ATOM 1618 C CA . ALA A 1 206 ? -10.404 9.474 4.520 1.00 95.50 206 ALA A CA 1
ATOM 1619 C C . ALA A 1 206 ? -10.570 8.191 3.689 1.00 95.50 206 ALA A C 1
ATOM 1621 O O . ALA A 1 206 ? -9.876 8.013 2.691 1.00 95.50 206 ALA A O 1
ATOM 1622 N N . LEU A 1 207 ? -11.509 7.314 4.058 1.00 96.75 207 LEU A N 1
ATOM 1623 C CA . LEU A 1 207 ? -11.773 6.090 3.302 1.00 96.75 207 LEU A CA 1
ATOM 1624 C C . LEU A 1 207 ? -12.265 6.385 1.877 1.00 96.75 207 LEU A C 1
ATOM 1626 O O . LEU A 1 207 ? -11.777 5.772 0.931 1.00 96.75 207 LEU A O 1
ATOM 1630 N N . GLU A 1 208 ? -13.171 7.348 1.697 1.00 96.81 208 GLU A N 1
ATOM 1631 C CA . GLU A 1 208 ? -13.587 7.811 0.366 1.00 96.81 208 GLU A CA 1
ATOM 1632 C C . GLU A 1 208 ? -12.388 8.321 -0.445 1.00 96.81 208 GLU A C 1
ATOM 1634 O O . GLU A 1 208 ? -12.182 7.883 -1.576 1.00 96.81 208 GLU A O 1
ATOM 1639 N N . TYR A 1 209 ? -11.543 9.169 0.151 1.00 97.12 209 TYR A N 1
ATOM 1640 C CA . TYR A 1 209 ? -10.338 9.688 -0.499 1.00 97.12 209 TYR A CA 1
ATOM 1641 C C . TYR A 1 209 ? -9.413 8.564 -0.993 1.00 97.12 209 TYR A C 1
ATOM 1643 O O . TYR A 1 209 ? -9.020 8.544 -2.160 1.00 97.12 209 TYR A O 1
ATOM 1651 N N . PHE A 1 210 ? -9.092 7.596 -0.131 1.00 97.62 210 PHE A N 1
ATOM 1652 C CA . PHE A 1 210 ? -8.152 6.526 -0.473 1.00 97.62 210 PHE A CA 1
ATOM 1653 C C . PHE A 1 210 ? -8.729 5.470 -1.423 1.00 97.62 210 PHE A C 1
ATOM 1655 O O . PHE A 1 210 ? -7.963 4.757 -2.070 1.00 97.62 210 PHE A O 1
ATOM 1662 N N . THR A 1 211 ? -10.052 5.372 -1.547 1.00 97.94 211 THR A N 1
ATOM 1663 C CA . THR A 1 211 ? -10.721 4.411 -2.443 1.00 97.94 211 THR A CA 1
ATOM 1664 C C . THR A 1 211 ? -11.156 5.029 -3.775 1.00 97.94 211 THR A C 1
ATOM 1666 O O . THR A 1 211 ? -11.484 4.294 -4.706 1.00 97.94 211 THR A O 1
ATOM 1669 N N . ALA A 1 212 ? -11.091 6.359 -3.921 1.00 96.81 212 ALA A N 1
ATOM 1670 C CA . ALA A 1 212 ? -11.535 7.090 -5.113 1.00 96.81 212 ALA A CA 1
ATOM 1671 C C . ALA A 1 212 ? -10.942 6.559 -6.434 1.00 96.81 212 ALA A C 1
ATOM 1673 O O . ALA A 1 212 ? -11.619 6.534 -7.461 1.00 96.81 212 ALA A O 1
ATOM 1674 N N . ASN A 1 213 ? -9.693 6.080 -6.408 1.00 94.00 213 ASN A N 1
ATOM 1675 C CA . ASN A 1 213 ? -8.983 5.607 -7.600 1.00 94.00 213 ASN A CA 1
ATOM 1676 C C . ASN A 1 213 ? -9.129 4.106 -7.887 1.00 94.00 213 ASN A C 1
ATOM 1678 O O . ASN A 1 213 ? -8.573 3.638 -8.883 1.00 94.00 213 ASN A O 1
ATOM 1682 N N . PHE A 1 214 ? -9.890 3.346 -7.091 1.00 96.06 214 PHE A N 1
ATOM 1683 C CA . PHE A 1 214 ? -10.029 1.895 -7.280 1.00 96.06 214 PHE A CA 1
ATOM 1684 C C . PHE A 1 214 ? -10.470 1.522 -8.703 1.00 96.06 214 PHE A C 1
ATOM 1686 O O . PHE A 1 214 ? -9.906 0.621 -9.325 1.00 96.06 214 PHE A O 1
ATOM 1693 N N . THR A 1 215 ? -11.408 2.275 -9.282 1.00 93.50 215 THR A N 1
ATOM 1694 C CA . THR A 1 215 ? -11.884 2.045 -10.654 1.00 93.50 215 THR A CA 1
ATOM 1695 C C . THR A 1 215 ? -10.786 2.187 -11.708 1.00 93.50 215 THR A C 1
ATOM 1697 O O . THR A 1 215 ? -10.761 1.426 -12.675 1.00 93.50 215 THR A O 1
ATOM 1700 N N . ALA A 1 216 ? -9.868 3.140 -11.535 1.00 92.44 216 ALA A N 1
ATOM 1701 C CA . ALA A 1 216 ? -8.737 3.318 -12.440 1.00 92.44 216 ALA A CA 1
ATOM 1702 C C . ALA A 1 216 ? -7.669 2.236 -12.218 1.00 92.44 216 ALA A C 1
ATOM 1704 O O . ALA A 1 216 ? -7.181 1.655 -13.185 1.00 92.44 216 ALA A O 1
ATOM 1705 N N . MET A 1 217 ? -7.368 1.914 -10.956 1.00 93.81 217 MET A N 1
ATOM 1706 C CA . MET A 1 217 ? -6.373 0.903 -10.576 1.00 93.81 217 MET A CA 1
ATOM 1707 C C . MET A 1 217 ? -6.729 -0.491 -11.096 1.00 93.81 217 MET A C 1
ATOM 1709 O O . MET A 1 217 ? -5.848 -1.209 -11.558 1.00 93.81 217 MET A O 1
ATOM 1713 N N . LYS A 1 218 ? -8.021 -0.848 -11.126 1.00 87.75 218 LYS A N 1
ATOM 1714 C CA . LYS A 1 218 ? -8.508 -2.101 -11.732 1.00 87.75 218 LYS A CA 1
ATOM 1715 C C . LYS A 1 218 ? -8.074 -2.293 -13.186 1.00 87.75 218 LYS A C 1
ATOM 1717 O O . LYS A 1 218 ? -7.952 -3.420 -13.641 1.00 87.75 218 LYS A O 1
ATOM 1722 N N . LYS A 1 219 ? -7.858 -1.211 -13.936 1.00 88.25 219 LYS A N 1
ATOM 1723 C CA . LYS A 1 219 ? -7.401 -1.282 -15.334 1.00 88.25 219 LYS A CA 1
ATOM 1724 C C . LYS A 1 219 ? -5.885 -1.464 -15.448 1.00 88.25 219 LYS A C 1
ATOM 1726 O O . LYS A 1 219 ? -5.371 -1.593 -16.553 1.00 88.25 219 LYS A O 1
ATOM 1731 N N . HIS A 1 220 ? -5.178 -1.418 -14.323 1.00 87.81 220 HIS A N 1
ATOM 1732 C CA . HIS A 1 220 ? -3.728 -1.361 -14.236 1.00 87.81 220 HIS A CA 1
ATOM 1733 C C . HIS A 1 220 ? -3.212 -2.315 -13.152 1.00 87.81 220 HIS A C 1
ATOM 1735 O O . HIS A 1 220 ? -2.511 -1.929 -12.219 1.00 87.81 220 HIS A O 1
ATOM 1741 N N . MET A 1 221 ? -3.595 -3.579 -13.288 1.00 88.62 221 MET A N 1
ATOM 1742 C CA . MET A 1 221 ? -3.160 -4.696 -12.455 1.00 88.62 221 MET A CA 1
ATOM 1743 C C . MET A 1 221 ? -2.646 -5.822 -13.361 1.00 88.62 221 MET A C 1
ATOM 1745 O O . MET A 1 221 ? -2.950 -5.850 -14.555 1.00 88.62 221 MET A O 1
ATOM 1749 N N . ALA A 1 222 ? -1.828 -6.713 -12.804 1.00 90.56 222 ALA A N 1
ATOM 1750 C CA . ALA A 1 222 ? -1.417 -7.943 -13.475 1.00 90.56 222 ALA A CA 1
ATOM 1751 C C . ALA A 1 222 ? -2.520 -9.018 -13.330 1.00 90.56 222 ALA A C 1
ATOM 1753 O O . ALA A 1 222 ? -3.703 -8.698 -13.385 1.00 90.56 222 ALA A O 1
ATOM 1754 N N . ASN A 1 223 ? -2.157 -10.283 -13.121 1.00 91.12 223 ASN A N 1
ATOM 1755 C CA . ASN A 1 223 ? -3.112 -11.394 -13.010 1.00 91.12 223 ASN A CA 1
ATOM 1756 C C . ASN A 1 223 ? -3.633 -11.616 -11.572 1.00 91.12 223 ASN A C 1
ATOM 1758 O O . ASN A 1 223 ? -4.478 -12.480 -11.336 1.00 91.12 223 ASN A O 1
ATOM 1762 N N . ALA A 1 224 ? -3.105 -10.883 -10.587 1.00 88.69 224 ALA A N 1
ATOM 1763 C CA . ALA A 1 224 ? -3.610 -10.881 -9.215 1.00 88.69 224 ALA A CA 1
ATOM 1764 C C . ALA A 1 224 ? -4.786 -9.902 -9.070 1.00 88.69 224 ALA A C 1
ATOM 1766 O O . ALA A 1 224 ? -4.604 -8.684 -9.047 1.00 88.69 224 ALA A O 1
ATOM 1767 N N . GLU A 1 225 ? -5.990 -10.455 -8.949 1.00 90.00 225 GLU A N 1
ATOM 1768 C CA . GLU A 1 225 ? -7.251 -9.720 -8.813 1.00 90.00 225 GLU A CA 1
ATOM 1769 C C . GLU A 1 225 ? -7.460 -9.225 -7.367 1.00 90.00 225 GLU A C 1
ATOM 1771 O O . GLU A 1 225 ? -7.701 -10.058 -6.496 1.00 90.00 225 GLU A O 1
ATOM 1776 N N . PRO A 1 226 ? -7.425 -7.908 -7.072 1.00 91.50 226 PRO A N 1
ATOM 1777 C CA . PRO A 1 226 ? -7.560 -7.390 -5.708 1.00 91.50 226 PRO A CA 1
ATOM 1778 C C . PRO A 1 226 ? -8.992 -7.505 -5.155 1.00 91.50 226 PRO A C 1
ATOM 1780 O O . PRO A 1 226 ? -9.953 -7.728 -5.891 1.00 91.50 226 PRO A O 1
ATOM 1783 N N . GLY A 1 227 ? -9.147 -7.314 -3.842 1.00 90.12 227 GLY A N 1
ATOM 1784 C CA . GLY A 1 227 ? -10.427 -7.397 -3.127 1.00 90.12 227 GLY A CA 1
ATOM 1785 C C . GLY A 1 227 ? -10.290 -7.383 -1.591 1.00 90.12 227 GLY A C 1
ATOM 1786 O O . GLY A 1 227 ? -9.190 -7.211 -1.067 1.00 90.12 227 GLY A O 1
ATOM 1787 N N . PRO A 1 228 ? -11.379 -7.564 -0.832 1.00 89.94 228 PRO A N 1
ATOM 1788 C CA . PRO A 1 228 ? -12.690 -8.017 -1.293 1.00 89.94 228 PRO A CA 1
ATOM 1789 C C . PRO A 1 228 ? -13.540 -6.941 -1.988 1.00 89.94 228 PRO A C 1
ATOM 1791 O O . PRO A 1 228 ? -14.388 -7.291 -2.803 1.00 89.94 228 PRO A O 1
ATOM 1794 N N . GLU A 1 229 ? -13.305 -5.654 -1.732 1.00 92.88 229 GLU A N 1
ATOM 1795 C CA . GLU A 1 229 ? -13.963 -4.554 -2.441 1.00 92.88 229 GLU A CA 1
ATOM 1796 C C . GLU A 1 229 ? -13.044 -3.952 -3.496 1.00 92.88 229 GLU A C 1
ATOM 1798 O O . GLU A 1 229 ? -11.831 -3.825 -3.306 1.00 92.88 229 GLU A O 1
ATOM 1803 N N . ARG A 1 230 ? -13.634 -3.588 -4.629 1.00 91.50 230 ARG A N 1
ATOM 1804 C CA . ARG A 1 230 ? -12.901 -3.014 -5.759 1.00 91.50 230 ARG A CA 1
ATOM 1805 C C . ARG A 1 230 ? -13.553 -1.751 -6.284 1.00 91.50 230 ARG A C 1
ATOM 1807 O O . ARG A 1 230 ? -13.045 -1.178 -7.244 1.00 91.50 230 ARG A O 1
ATOM 1814 N N . ASP A 1 231 ? -14.680 -1.343 -5.721 1.00 94.31 231 ASP A N 1
ATOM 1815 C CA . ASP A 1 231 ? -15.322 -0.076 -6.035 1.00 94.31 231 ASP A CA 1
ATOM 1816 C C . ASP A 1 231 ? -15.006 0.987 -4.970 1.00 94.31 231 ASP A C 1
ATOM 1818 O O . ASP A 1 231 ? -14.722 0.644 -3.818 1.00 94.31 231 ASP A O 1
ATOM 1822 N N . PRO A 1 232 ? -15.011 2.281 -5.339 1.00 96.31 232 PRO A N 1
ATOM 1823 C CA . PRO A 1 232 ? -14.809 3.370 -4.388 1.00 96.31 232 PRO A CA 1
ATOM 1824 C C . PRO A 1 232 ? -15.832 3.359 -3.245 1.00 96.31 232 PRO A C 1
ATOM 1826 O O . PRO A 1 232 ? -16.986 2.996 -3.452 1.00 96.31 232 PRO A O 1
ATOM 1829 N N . PHE A 1 233 ? -15.448 3.830 -2.055 1.00 96.62 233 PHE A N 1
ATOM 1830 C CA . PHE A 1 233 ? -16.335 3.986 -0.894 1.00 96.62 233 PHE A CA 1
ATOM 1831 C C . PHE A 1 233 ? -17.272 5.202 -1.032 1.00 96.62 233 PHE A C 1
ATOM 1833 O O . PHE A 1 233 ? -17.190 6.201 -0.306 1.00 96.62 233 PHE A O 1
ATOM 1840 N N . ASP A 1 234 ? -18.174 5.107 -2.000 1.00 93.81 234 ASP A N 1
ATOM 1841 C CA . ASP A 1 234 ? -19.185 6.107 -2.322 1.00 93.81 234 ASP A CA 1
ATOM 1842 C C . ASP A 1 234 ? -20.454 5.982 -1.450 1.00 93.81 234 ASP A C 1
ATOM 1844 O O . ASP A 1 234 ? -20.520 5.224 -0.477 1.00 93.81 234 ASP A O 1
ATOM 1848 N N . ALA A 1 235 ? -21.492 6.755 -1.782 1.00 91.06 235 ALA A N 1
ATOM 1849 C CA . ALA A 1 235 ? -22.765 6.741 -1.063 1.00 91.06 235 ALA A CA 1
ATOM 1850 C C . ALA A 1 235 ? -23.454 5.361 -1.063 1.00 91.06 235 ALA A C 1
ATOM 1852 O O . ALA A 1 235 ? -24.049 4.973 -0.054 1.00 91.06 235 ALA A O 1
ATOM 1853 N N . GLN A 1 236 ? -23.353 4.603 -2.158 1.00 90.19 236 GLN A N 1
ATOM 1854 C CA . GLN A 1 236 ? -23.932 3.265 -2.247 1.00 90.19 236 GLN A CA 1
ATOM 1855 C C . GLN A 1 236 ? -23.162 2.299 -1.345 1.00 90.19 236 GLN A C 1
ATOM 1857 O O . GLN A 1 236 ? -23.761 1.562 -0.555 1.00 90.19 236 GLN A O 1
ATOM 1862 N N . GLN A 1 237 ? -21.835 2.348 -1.389 1.00 91.81 237 GLN A N 1
ATOM 1863 C CA . GLN A 1 237 ? -20.985 1.519 -0.544 1.00 91.81 237 GLN A CA 1
ATOM 1864 C C . GLN A 1 237 ? -21.158 1.834 0.946 1.00 91.81 237 GLN A C 1
ATOM 1866 O O . GLN A 1 237 ? -21.216 0.914 1.762 1.00 91.81 237 GLN A O 1
ATOM 1871 N N . ARG A 1 238 ? -21.361 3.104 1.316 1.00 89.81 238 ARG A N 1
ATOM 1872 C CA . ARG A 1 238 ? -21.709 3.503 2.695 1.00 89.81 238 ARG A CA 1
ATOM 1873 C C . ARG A 1 238 ? -23.009 2.888 3.182 1.00 89.81 238 ARG A 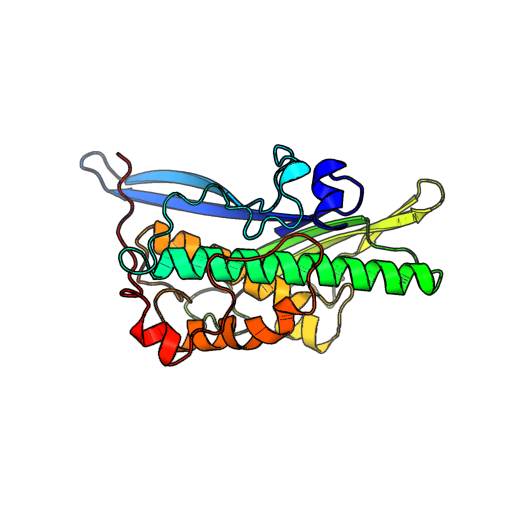C 1
ATOM 1875 O O . ARG A 1 238 ? -23.082 2.480 4.333 1.00 89.81 238 ARG A O 1
ATOM 1882 N N . SER A 1 239 ? -24.021 2.818 2.320 1.00 88.56 239 SER A N 1
ATOM 1883 C CA . SER A 1 239 ? -25.329 2.256 2.683 1.00 88.56 239 SER A CA 1
ATOM 1884 C C . SER A 1 239 ? -25.309 0.734 2.867 1.00 88.56 239 SER A C 1
ATOM 1886 O O . SER A 1 239 ? -26.187 0.182 3.523 1.00 88.56 239 SER A O 1
ATOM 1888 N N . THR A 1 240 ? -24.303 0.058 2.303 1.00 90.56 240 THR A N 1
ATOM 1889 C CA . THR A 1 240 ? -24.168 -1.406 2.320 1.00 90.56 240 THR A CA 1
ATOM 1890 C C . THR A 1 240 ? -22.987 -1.897 3.151 1.00 90.56 240 THR A C 1
ATOM 1892 O O . THR A 1 240 ? -22.792 -3.103 3.267 1.00 90.56 240 THR A O 1
ATOM 1895 N N . THR A 1 241 ? -22.187 -1.001 3.725 1.00 91.94 241 THR A N 1
ATOM 1896 C CA . THR A 1 241 ? -21.100 -1.357 4.640 1.00 91.94 241 THR A CA 1
ATOM 1897 C C . THR A 1 241 ? -21.596 -1.227 6.072 1.00 91.94 241 THR A C 1
ATOM 1899 O O . THR A 1 241 ? -22.280 -0.267 6.423 1.00 91.94 241 THR A O 1
ATOM 1902 N N . GLY A 1 242 ? -21.202 -2.176 6.915 1.00 89.50 242 GLY A N 1
ATOM 1903 C CA . GLY A 1 242 ? -21.385 -2.066 8.349 1.00 89.50 242 GLY A CA 1
ATOM 1904 C C . GLY A 1 242 ? -20.637 -0.883 8.968 1.00 89.50 242 GLY A C 1
ATOM 1905 O O . GLY A 1 242 ?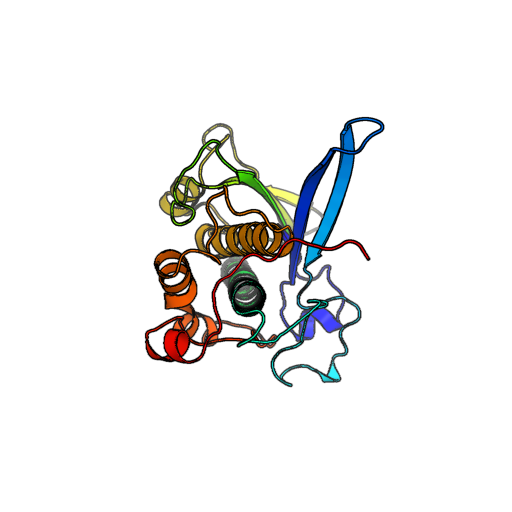 -19.863 -0.188 8.305 1.00 89.50 242 GLY A O 1
ATOM 1906 N N . PRO A 1 243 ? -20.805 -0.652 10.275 1.00 88.25 243 PRO A N 1
ATOM 1907 C CA . PRO A 1 243 ? -20.092 0.414 10.957 1.00 88.25 243 PRO A CA 1
ATOM 1908 C C . PRO A 1 243 ? -18.568 0.297 10.799 1.00 88.25 243 PRO A C 1
ATOM 1910 O O . PRO A 1 243 ? -17.983 -0.760 11.046 1.00 88.25 243 PRO A O 1
ATOM 1913 N N . LEU A 1 244 ? -17.923 1.414 10.458 1.00 87.75 244 LEU A N 1
ATOM 1914 C CA . LEU A 1 244 ? -16.469 1.558 10.496 1.00 87.75 244 LEU A CA 1
ATOM 1915 C C . LEU A 1 244 ? -16.022 1.682 11.959 1.00 87.75 244 LEU A C 1
ATOM 1917 O O . LEU A 1 244 ? -15.920 2.780 12.508 1.00 87.75 244 LEU A O 1
ATOM 1921 N N . ARG A 1 245 ? -15.872 0.539 12.631 1.00 78.88 245 ARG A N 1
ATOM 1922 C CA . ARG A 1 245 ? -15.543 0.446 14.054 1.00 78.88 245 ARG A CA 1
ATOM 1923 C C . ARG A 1 245 ? -14.254 -0.317 14.274 1.00 78.88 245 ARG A C 1
ATOM 1925 O O . ARG A 1 245 ? -13.965 -1.320 13.630 1.00 78.88 245 ARG A O 1
ATOM 1932 N N . VAL A 1 246 ? -13.543 0.153 15.283 1.00 79.31 246 VAL A N 1
ATOM 1933 C CA . VAL A 1 246 ? -12.355 -0.475 15.837 1.00 79.31 246 VAL A CA 1
ATOM 1934 C C . VAL A 1 246 ? -12.821 -1.290 17.032 1.00 79.31 246 VAL A C 1
ATOM 1936 O O . VAL A 1 246 ? -13.367 -0.736 17.987 1.00 79.31 246 VAL A O 1
ATOM 1939 N N . LEU A 1 247 ? -12.702 -2.610 16.932 1.00 70.62 247 LEU A N 1
ATOM 1940 C CA . LEU A 1 247 ? -13.084 -3.522 18.005 1.00 70.62 247 LEU A CA 1
ATOM 1941 C C . LEU A 1 247 ? -11.827 -3.866 18.811 1.00 70.62 247 LEU A C 1
ATOM 1943 O O . LEU A 1 247 ? -10.779 -4.074 18.205 1.00 70.62 247 LEU A O 1
ATOM 1947 N N . PRO A 1 248 ? -11.887 -3.914 20.154 1.00 68.25 248 PRO A N 1
ATOM 1948 C CA . PRO A 1 248 ? -10.753 -4.371 20.948 1.00 68.25 248 PRO A CA 1
ATOM 1949 C C . PRO A 1 248 ? -10.314 -5.771 20.511 1.00 68.25 248 PRO A C 1
ATOM 1951 O O . PRO A 1 248 ? -11.155 -6.671 20.429 1.00 68.25 248 PRO A O 1
ATOM 1954 N N . SER A 1 249 ? -9.015 -5.974 20.267 1.00 65.12 249 SER A N 1
ATOM 1955 C CA . SER A 1 249 ? -8.498 -7.332 20.090 1.00 65.12 249 SER A CA 1
ATOM 1956 C C . SER A 1 249 ? -8.682 -8.113 21.381 1.00 65.12 249 SER A C 1
ATOM 1958 O O . SER A 1 249 ? -8.324 -7.638 22.462 1.00 65.12 249 SER A O 1
ATOM 1960 N N . VAL A 1 250 ? -9.176 -9.339 21.262 1.00 60.06 250 VAL A N 1
ATOM 1961 C CA . VAL A 1 250 ? -9.160 -10.308 22.354 1.00 60.06 250 VAL A CA 1
ATOM 1962 C C . VAL A 1 250 ? -8.098 -11.339 22.001 1.00 60.06 250 VAL A C 1
ATOM 1964 O O . VAL A 1 250 ? -8.233 -12.037 21.000 1.00 60.06 250 VAL A O 1
ATOM 1967 N N . ILE A 1 251 ? -7.030 -11.416 22.796 1.00 53.94 251 ILE A N 1
ATOM 1968 C CA . ILE A 1 251 ? -6.149 -12.586 22.778 1.00 53.94 251 ILE A CA 1
ATOM 1969 C C . ILE A 1 251 ? -6.911 -13.663 23.553 1.00 53.94 251 ILE A C 1
ATOM 1971 O O . ILE A 1 251 ? -7.025 -13.566 24.775 1.00 53.94 251 ILE A O 1
ATOM 1975 N N . SER A 1 252 ? -7.525 -14.598 22.829 1.00 48.59 252 SER A N 1
ATOM 1976 C CA . SER A 1 252 ? -8.214 -15.767 23.391 1.00 48.59 252 SER A CA 1
ATOM 1977 C C . SER A 1 252 ? -7.252 -16.920 23.616 1.00 48.59 252 SER A C 1
ATOM 1979 O O . SER A 1 252 ? -6.498 -17.203 22.656 1.00 48.59 252 SER A O 1
#